Protein AF-W4Q7X4-F1 (afdb_monomer_lite)

Secondary structure (DSSP, 8-state):
-EEEE-GGGEEEESS---B-S-HHHHHHHHHHHSS-SS-EEEEE-GGG-EEE-S-HHHHHHHHHH-TT--EEEEE---SSHHHHHHHHHHHHHHSSS-B-HHHHHHHHHHHHTTS-HHHHHHHH---HHHHHTT--TT-TTHHHHHHHHHTT-HHHHHHHHHHHHH-S---HHHHHHHHHHHHHS-TT----HHHHHHHHHHHHTT------

Sequence (212 aa):
MDIRIIASQIQEVFMPTELVEGKDRLDSFFLSYGYLEGKSVIEPLKNGKYRLISYCENYQYYKRNHPLTPFTCTVMYFNSDNERYMELLKQLYLGKARSNFYEKYIIVNKLLQTFKLDELSGKTRIPKKAIKNLIFSDDKYKPLLEFPIKINRRSVTESIIKLLNSSIEVKQKTEVFLLNQALSLEPYIKLTTNNVKNLEKEHRDGSFASFG

Structure (mmCIF, N/CA/C/O backbone):
data_AF-W4Q7X4-F1
#
_entry.id   AF-W4Q7X4-F1
#
loop_
_atom_site.group_PDB
_atom_site.id
_atom_site.type_symbol
_atom_site.label_atom_id
_atom_site.label_alt_id
_atom_site.label_comp_id
_atom_site.label_asym_id
_atom_site.label_entity_id
_atom_site.label_seq_id
_atom_site.pdbx_PDB_ins_code
_atom_site.Cartn_x
_atom_site.Cartn_y
_atom_site.Cartn_z
_atom_site.occupancy
_atom_site.B_iso_or_equiv
_atom_site.auth_seq_id
_atom_site.auth_comp_id
_atom_site.auth_asym_id
_atom_site.auth_atom_id
_atom_site.pdbx_PDB_model_num
ATOM 1 N N . MET A 1 1 ? 1.487 -1.864 -19.881 1.00 92.19 1 MET A N 1
ATOM 2 C CA . MET A 1 1 ? 2.643 -2.370 -20.658 1.00 92.19 1 MET A CA 1
ATOM 3 C C . MET A 1 1 ? 3.706 -2.783 -19.664 1.00 92.19 1 MET A C 1
ATOM 5 O O . MET A 1 1 ? 3.900 -2.038 -18.713 1.00 92.19 1 MET A O 1
ATOM 9 N N . ASP A 1 2 ? 4.366 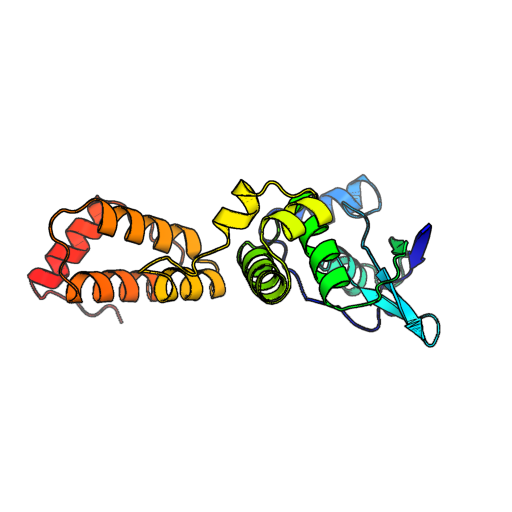-3.921 -19.857 1.00 95.75 2 ASP A N 1
ATOM 10 C CA . ASP A 1 2 ? 5.438 -4.355 -18.957 1.00 95.75 2 ASP A CA 1
ATOM 11 C C . ASP A 1 2 ? 6.807 -3.980 -19.539 1.00 95.75 2 ASP A C 1
ATOM 13 O O . ASP A 1 2 ? 7.037 -4.149 -20.736 1.00 95.75 2 ASP A O 1
ATOM 17 N N . ILE A 1 3 ? 7.710 -3.474 -18.697 1.00 96.38 3 ILE A N 1
ATOM 18 C CA . ILE A 1 3 ? 9.100 -3.152 -19.054 1.00 96.38 3 ILE A CA 1
ATOM 19 C C . ILE A 1 3 ? 10.063 -3.713 -18.009 1.00 96.38 3 ILE A C 1
ATOM 21 O O . ILE A 1 3 ? 9.644 -4.099 -16.919 1.00 96.38 3 ILE A O 1
ATOM 25 N N . ARG A 1 4 ? 11.363 -3.720 -18.315 1.00 95.50 4 ARG A N 1
ATOM 26 C CA . ARG A 1 4 ? 12.418 -4.023 -17.340 1.00 95.50 4 ARG A CA 1
ATOM 27 C C . ARG A 1 4 ? 13.237 -2.772 -17.061 1.00 95.50 4 ARG A C 1
ATOM 29 O O . ARG A 1 4 ? 13.672 -2.114 -18.002 1.00 95.50 4 ARG A O 1
ATOM 36 N N . ILE A 1 5 ? 13.451 -2.465 -15.786 1.00 95.88 5 ILE A N 1
ATOM 37 C CA . ILE A 1 5 ? 14.262 -1.323 -15.345 1.00 95.88 5 ILE A CA 1
ATOM 38 C C . ILE A 1 5 ? 15.224 -1.743 -14.239 1.00 95.88 5 ILE A C 1
ATOM 40 O O . ILE A 1 5 ? 14.978 -2.725 -13.542 1.00 95.88 5 ILE A O 1
ATOM 44 N N . ILE A 1 6 ? 16.303 -0.989 -14.059 1.00 96.50 6 ILE A N 1
ATOM 45 C CA . ILE A 1 6 ? 17.176 -1.101 -12.883 1.00 96.50 6 ILE A CA 1
ATOM 46 C C . ILE A 1 6 ? 16.750 -0.107 -11.799 1.00 96.50 6 ILE A C 1
ATOM 48 O O . ILE A 1 6 ? 16.096 0.901 -12.077 1.00 96.50 6 ILE A O 1
ATOM 52 N N . ALA A 1 7 ? 17.159 -0.354 -10.552 1.00 95.75 7 ALA A N 1
ATOM 53 C CA . ALA A 1 7 ? 16.716 0.439 -9.404 1.00 95.75 7 ALA A CA 1
ATOM 54 C C . ALA A 1 7 ? 17.052 1.938 -9.531 1.00 95.75 7 ALA A C 1
ATOM 56 O O . ALA A 1 7 ? 16.256 2.781 -9.125 1.00 95.75 7 ALA A O 1
ATOM 57 N N . SER A 1 8 ? 18.180 2.293 -10.158 1.00 96.19 8 SER A N 1
ATOM 58 C CA . SER A 1 8 ? 18.602 3.690 -10.367 1.00 96.19 8 SER A CA 1
ATOM 59 C C . SER A 1 8 ? 17.745 4.474 -11.377 1.00 96.19 8 SER A C 1
ATOM 61 O O . SER A 1 8 ? 17.920 5.688 -11.543 1.00 96.19 8 SER A O 1
ATOM 63 N N . GLN A 1 9 ? 16.817 3.814 -12.079 1.00 97.38 9 GLN A N 1
ATOM 64 C CA . GLN A 1 9 ? 15.837 4.476 -12.946 1.00 97.38 9 GLN A CA 1
ATOM 65 C C . GLN A 1 9 ? 14.600 4.964 -12.179 1.00 97.38 9 GLN A C 1
ATOM 67 O O . GLN A 1 9 ? 13.868 5.803 -12.706 1.00 97.38 9 GLN A O 1
ATOM 72 N N . ILE A 1 10 ? 14.389 4.504 -10.942 1.00 97.75 10 ILE A N 1
ATOM 73 C CA . ILE A 1 10 ? 13.404 5.093 -10.032 1.00 97.75 10 ILE A CA 1
ATOM 74 C C . ILE A 1 10 ? 13.981 6.400 -9.483 1.00 97.75 10 ILE A C 1
ATOM 76 O O . ILE A 1 10 ? 15.002 6.397 -8.798 1.00 97.75 10 ILE A O 1
ATOM 80 N N . GLN A 1 11 ? 13.333 7.518 -9.794 1.00 97.19 11 GLN A N 1
ATOM 81 C CA . GLN A 1 11 ? 13.716 8.839 -9.294 1.00 97.19 11 GLN A CA 1
ATOM 82 C C . GLN A 1 11 ? 13.041 9.151 -7.958 1.00 97.19 11 GLN A C 1
ATOM 84 O O . GLN A 1 11 ? 13.659 9.749 -7.084 1.00 97.19 11 GLN A O 1
ATOM 89 N N . GLU A 1 12 ? 11.790 8.732 -7.786 1.00 96.06 12 GLU A N 1
ATOM 90 C CA . GLU A 1 12 ? 11.031 8.981 -6.563 1.00 96.06 12 GLU A CA 1
ATOM 91 C C . GLU A 1 12 ? 10.046 7.848 -6.269 1.00 96.06 12 GLU A C 1
ATOM 93 O O . GLU A 1 12 ? 9.649 7.089 -7.155 1.00 96.06 12 GLU A O 1
ATOM 98 N N . VAL A 1 13 ? 9.655 7.737 -5.003 1.00 96.31 13 VAL A N 1
ATOM 99 C CA . VAL A 1 13 ? 8.654 6.780 -4.528 1.00 96.31 13 VAL A CA 1
ATOM 100 C C . VAL A 1 13 ? 7.422 7.573 -4.121 1.00 96.31 13 VAL A C 1
ATOM 102 O O . VAL A 1 13 ? 7.531 8.485 -3.308 1.00 96.31 13 VAL A O 1
ATOM 105 N N . PHE A 1 14 ? 6.262 7.232 -4.683 1.00 95.94 14 PHE A N 1
ATOM 106 C CA . PHE A 1 14 ? 5.014 7.950 -4.425 1.00 95.94 14 PHE A CA 1
ATOM 107 C C . PHE A 1 14 ? 4.613 7.908 -2.946 1.00 95.94 14 PHE A C 1
ATOM 109 O O . PHE A 1 14 ? 4.323 8.938 -2.343 1.00 95.94 14 PHE A O 1
ATOM 116 N N . MET A 1 15 ? 4.621 6.711 -2.358 1.00 92.19 15 MET A N 1
ATOM 117 C CA . MET A 1 15 ? 4.431 6.502 -0.928 1.00 92.19 15 MET A CA 1
ATOM 118 C C . MET A 1 15 ? 5.301 5.318 -0.491 1.00 92.19 15 MET A C 1
ATOM 120 O O . MET A 1 15 ? 5.152 4.227 -1.050 1.00 92.19 15 MET A O 1
ATOM 124 N N . PRO A 1 16 ? 6.223 5.505 0.469 1.00 88.62 16 PRO A N 1
ATOM 125 C CA . PRO A 1 16 ? 6.996 4.396 1.002 1.00 88.62 16 PRO A CA 1
ATOM 126 C C . PRO A 1 16 ? 6.044 3.457 1.743 1.00 88.62 16 PRO A C 1
ATOM 128 O O . PRO A 1 16 ? 5.289 3.895 2.609 1.00 88.62 16 PRO A O 1
ATOM 131 N N . THR A 1 17 ? 6.059 2.185 1.359 1.00 85.56 17 THR A N 1
ATOM 132 C CA . THR A 1 17 ? 5.286 1.128 2.015 1.00 85.56 17 THR A CA 1
ATOM 133 C C . THR A 1 17 ? 6.224 0.097 2.623 1.00 85.56 17 THR A C 1
ATOM 135 O O . THR A 1 17 ? 7.321 -0.148 2.110 1.00 85.56 17 THR A O 1
ATOM 138 N N . GLU A 1 18 ? 5.800 -0.474 3.740 1.00 77.81 18 GLU A N 1
ATOM 139 C CA . GLU A 1 18 ? 6.530 -1.429 4.548 1.00 77.81 18 GLU A CA 1
ATOM 140 C C . GLU A 1 18 ? 5.894 -2.813 4.455 1.00 77.81 18 GLU A C 1
ATOM 142 O O . GLU A 1 18 ? 4.687 -3.017 4.636 1.00 77.81 18 GLU A O 1
ATOM 147 N N . LEU A 1 19 ? 6.758 -3.803 4.247 1.00 74.44 19 LEU A N 1
ATOM 148 C CA . LEU A 1 19 ? 6.389 -5.197 4.386 1.00 74.44 19 LEU A CA 1
ATOM 149 C C . LEU A 1 19 ? 6.334 -5.556 5.879 1.00 74.44 19 LEU A C 1
ATOM 151 O O . LEU A 1 19 ? 7.358 -5.488 6.566 1.00 74.44 19 LEU A O 1
ATOM 155 N N . VAL A 1 20 ? 5.162 -5.955 6.380 1.00 70.06 20 VAL A N 1
ATOM 156 C CA . VAL A 1 20 ? 5.002 -6.355 7.790 1.00 70.06 20 VAL A CA 1
ATOM 157 C C . VAL A 1 20 ? 5.377 -7.823 7.993 1.00 70.06 20 VAL A C 1
ATOM 159 O O . VAL A 1 20 ? 6.124 -8.145 8.911 1.00 70.06 20 VAL A O 1
ATOM 162 N N . GLU A 1 21 ? 4.913 -8.712 7.115 1.00 64.50 21 GLU A N 1
ATOM 163 C CA . GLU A 1 21 ? 5.169 -10.156 7.191 1.00 64.50 21 GLU A CA 1
ATOM 164 C C . GLU A 1 21 ? 5.870 -10.661 5.927 1.00 64.50 21 GLU A C 1
ATOM 166 O O . GLU A 1 21 ? 5.575 -10.209 4.821 1.00 64.50 21 GLU A O 1
ATOM 171 N N . GLY A 1 22 ? 6.763 -11.645 6.083 1.00 63.53 22 GLY A N 1
ATOM 172 C CA . GLY A 1 22 ? 7.432 -12.300 4.957 1.00 63.53 22 GLY A CA 1
ATOM 173 C C . GLY A 1 22 ? 8.683 -11.584 4.443 1.00 63.53 22 GLY A C 1
ATOM 174 O O . GLY A 1 22 ? 9.018 -11.754 3.275 1.00 63.53 22 GLY A O 1
ATOM 175 N N . LYS A 1 23 ? 9.385 -10.806 5.281 1.00 67.50 23 LYS A N 1
ATOM 176 C CA . LYS A 1 23 ? 10.633 -10.118 4.883 1.00 67.50 23 LYS A CA 1
ATOM 177 C C . LYS A 1 23 ? 11.674 -11.107 4.347 1.00 67.50 23 LYS A C 1
ATOM 179 O O . LYS A 1 23 ? 12.172 -10.921 3.242 1.00 67.50 23 LYS A O 1
ATOM 184 N N . ASP A 1 24 ? 11.866 -12.219 5.051 1.00 73.94 24 ASP A N 1
ATOM 185 C CA . ASP A 1 24 ? 12.810 -13.287 4.676 1.00 73.94 24 ASP A CA 1
ATOM 186 C C . ASP A 1 24 ? 12.373 -14.073 3.423 1.00 73.94 24 ASP A C 1
ATOM 188 O O . ASP A 1 24 ? 13.147 -14.813 2.806 1.00 73.94 24 ASP A O 1
ATOM 192 N N . ARG A 1 25 ? 11.107 -13.916 3.014 1.00 76.25 25 ARG A N 1
ATOM 193 C CA . ARG A 1 25 ? 10.564 -14.585 1.832 1.00 76.25 25 ARG A CA 1
ATOM 194 C C . ARG A 1 25 ? 11.101 -13.970 0.547 1.00 76.25 25 ARG A C 1
ATOM 196 O O . ARG A 1 25 ? 11.201 -14.694 -0.435 1.00 76.25 25 ARG A O 1
ATOM 203 N N . LEU A 1 26 ? 11.447 -12.680 0.538 1.00 82.31 26 LEU A N 1
ATOM 204 C CA . LEU A 1 26 ? 11.970 -12.016 -0.658 1.00 82.31 26 LEU A CA 1
ATOM 205 C C . LEU A 1 26 ? 13.305 -12.628 -1.093 1.00 82.31 26 LEU A C 1
ATOM 207 O O . LEU A 1 26 ? 13.428 -13.012 -2.253 1.00 82.31 26 LEU A O 1
ATOM 211 N N . ASP A 1 27 ? 14.238 -12.819 -0.156 1.00 84.50 27 ASP A N 1
ATOM 212 C CA . ASP A 1 27 ? 15.511 -13.505 -0.410 1.00 84.50 27 ASP A CA 1
ATOM 213 C C . ASP A 1 27 ? 15.290 -14.938 -0.892 1.00 84.50 27 ASP A C 1
ATOM 215 O O . ASP A 1 27 ? 15.774 -15.331 -1.951 1.00 84.50 27 ASP A O 1
ATOM 219 N N . SER A 1 28 ? 14.498 -15.714 -0.148 1.00 84.12 28 SER A N 1
ATOM 220 C CA . SER A 1 28 ? 14.235 -17.120 -0.479 1.00 84.12 28 SER A CA 1
ATOM 221 C C . SER A 1 28 ? 13.591 -17.277 -1.862 1.00 84.12 28 SER A C 1
ATOM 223 O O . SER A 1 28 ? 13.945 -18.172 -2.632 1.00 84.12 28 SER A O 1
ATOM 225 N N . PHE A 1 29 ? 12.647 -16.394 -2.196 1.00 85.56 29 PHE A N 1
ATOM 226 C CA . PHE A 1 29 ? 11.961 -16.395 -3.482 1.00 85.56 29 PHE A CA 1
ATOM 227 C C . PHE A 1 29 ? 12.909 -15.960 -4.608 1.00 85.56 29 PHE A C 1
ATOM 229 O O . PHE A 1 29 ? 12.956 -16.622 -5.642 1.00 85.56 29 PHE A O 1
ATOM 236 N N . PHE A 1 30 ? 13.730 -14.928 -4.392 1.00 89.19 30 PHE A N 1
ATOM 237 C CA . PHE A 1 30 ? 14.733 -14.502 -5.368 1.00 89.19 30 PHE A CA 1
ATOM 238 C C . PHE A 1 30 ? 15.767 -15.596 -5.649 1.00 89.19 30 PHE A C 1
ATOM 240 O O . PHE A 1 30 ? 16.029 -15.895 -6.809 1.00 89.19 30 PHE A O 1
ATOM 247 N N . LEU A 1 31 ? 16.299 -16.247 -4.612 1.00 87.56 31 LEU A N 1
ATOM 248 C CA . LEU A 1 31 ? 17.253 -17.351 -4.757 1.00 87.56 31 LEU A CA 1
ATOM 249 C C . LEU A 1 31 ? 16.657 -18.539 -5.522 1.00 87.56 31 LEU A C 1
ATOM 251 O O . LEU A 1 31 ? 17.358 -19.188 -6.293 1.00 87.56 31 LEU A O 1
ATOM 255 N N . SER A 1 32 ? 15.365 -18.811 -5.327 1.00 89.94 32 SER A N 1
ATOM 256 C CA . SER A 1 32 ? 14.688 -19.950 -5.958 1.00 89.94 32 SER A CA 1
ATOM 257 C C . SER A 1 32 ? 14.242 -19.673 -7.397 1.00 89.94 32 SER A C 1
ATOM 259 O O . SE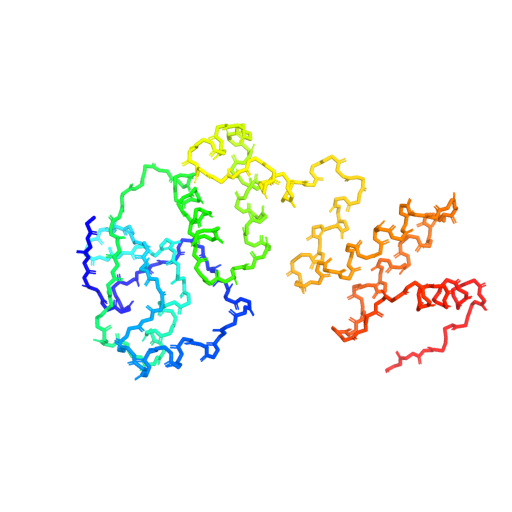R A 1 32 ? 14.260 -20.577 -8.227 1.00 89.94 32 SER A O 1
ATOM 261 N N . TYR A 1 33 ? 13.807 -18.444 -7.698 1.00 87.31 33 TYR A N 1
ATOM 262 C CA . TYR A 1 33 ? 13.125 -18.116 -8.958 1.00 87.31 33 TYR A CA 1
ATOM 263 C C . TYR A 1 33 ? 13.833 -17.048 -9.805 1.00 87.31 33 TYR A C 1
ATOM 265 O O . TYR A 1 33 ? 13.480 -16.867 -10.969 1.00 87.31 33 TYR A O 1
ATOM 273 N N . GLY A 1 34 ? 14.812 -16.327 -9.255 1.00 83.94 34 GLY A N 1
ATOM 274 C CA . GLY A 1 34 ? 15.551 -15.256 -9.936 1.00 83.94 34 GLY A CA 1
ATOM 275 C C . GLY A 1 34 ? 14.798 -13.925 -10.068 1.00 83.94 34 GLY A C 1
ATOM 276 O O . GLY A 1 34 ? 15.241 -13.037 -10.795 1.00 83.94 34 GLY A O 1
ATOM 277 N N . TYR A 1 35 ? 13.649 -13.771 -9.405 1.00 84.00 35 TYR A N 1
ATOM 278 C CA . TYR A 1 35 ? 12.870 -12.528 -9.346 1.00 84.00 35 TYR A CA 1
ATOM 279 C C . TYR A 1 35 ? 12.124 -12.429 -8.009 1.00 84.00 35 TYR A C 1
ATOM 281 O O . TYR A 1 35 ? 12.040 -13.415 -7.289 1.00 84.00 35 TYR A O 1
ATOM 289 N N . LEU A 1 36 ? 11.606 -11.246 -7.661 1.00 84.69 36 LEU A N 1
ATOM 290 C CA . LEU A 1 36 ? 10.817 -11.015 -6.441 1.00 84.69 36 LEU A CA 1
ATOM 291 C C . LEU A 1 36 ? 9.324 -11.227 -6.688 1.00 84.69 36 LEU A C 1
ATOM 293 O O . LEU A 1 36 ? 8.856 -11.162 -7.821 1.00 84.69 36 LEU A O 1
ATOM 297 N N . GLU A 1 37 ? 8.554 -11.459 -5.629 1.00 72.19 37 GLU A N 1
ATOM 298 C CA . GLU A 1 37 ? 7.112 -11.648 -5.765 1.00 72.19 37 GLU A CA 1
ATOM 299 C C . GLU A 1 37 ? 6.401 -10.352 -6.208 1.00 72.19 37 GLU A C 1
ATOM 301 O O . GLU A 1 37 ? 6.658 -9.265 -5.692 1.00 72.19 37 GLU A O 1
ATOM 306 N N . GLY A 1 38 ? 5.473 -10.478 -7.163 1.00 81.25 38 GLY A N 1
ATOM 307 C CA . GLY A 1 38 ? 4.702 -9.350 -7.697 1.00 81.25 38 GLY A CA 1
ATOM 308 C C . GLY A 1 38 ? 5.447 -8.519 -8.750 1.00 81.25 38 GLY A C 1
ATOM 309 O O . GLY A 1 38 ? 6.638 -8.690 -8.994 1.00 81.25 38 GLY A O 1
ATOM 310 N N . LYS A 1 39 ? 4.717 -7.619 -9.418 1.00 88.50 39 LYS A N 1
ATOM 311 C CA . LYS A 1 39 ? 5.271 -6.668 -10.396 1.00 88.50 39 LYS A CA 1
ATOM 312 C C . LYS A 1 39 ? 5.026 -5.253 -9.894 1.00 88.50 39 LYS A C 1
ATOM 314 O O . LYS A 1 39 ? 3.874 -4.869 -9.693 1.00 88.50 39 LYS A O 1
ATOM 319 N N . SER A 1 40 ? 6.096 -4.481 -9.714 1.00 92.25 40 SER A N 1
ATOM 320 C CA . SER A 1 40 ? 5.991 -3.077 -9.314 1.00 92.25 40 SER A CA 1
ATOM 321 C C . SER A 1 40 ? 5.246 -2.278 -10.378 1.00 92.25 40 SER A C 1
ATOM 323 O O . SER A 1 40 ? 5.551 -2.385 -11.567 1.00 92.25 40 SER A O 1
ATOM 325 N N . VAL A 1 41 ? 4.291 -1.453 -9.956 1.00 95.56 41 VAL A N 1
ATOM 326 C CA . VAL A 1 41 ? 3.674 -0.460 -10.837 1.00 95.56 41 VAL A CA 1
ATOM 327 C C . VAL A 1 41 ? 4.528 0.800 -10.809 1.00 95.56 41 VAL A C 1
ATOM 329 O O . VAL A 1 41 ? 4.902 1.286 -9.738 1.00 95.56 41 VAL A O 1
ATOM 332 N N . ILE A 1 42 ? 4.837 1.326 -11.989 1.00 97.81 42 ILE A N 1
ATOM 333 C CA . ILE A 1 42 ? 5.635 2.536 -12.168 1.00 97.81 42 ILE A CA 1
ATOM 334 C C . ILE A 1 42 ? 4.923 3.521 -13.088 1.00 97.81 42 ILE A C 1
ATOM 336 O O . ILE A 1 42 ? 4.208 3.137 -14.014 1.00 97.81 42 ILE A O 1
ATOM 340 N N . GLU A 1 43 ? 5.172 4.798 -12.844 1.00 98.06 43 GLU A N 1
ATOM 341 C CA . GLU A 1 43 ? 4.710 5.903 -13.671 1.00 98.06 43 GLU A CA 1
ATOM 342 C C . GLU A 1 43 ? 5.907 6.572 -14.359 1.00 98.06 43 GLU A C 1
ATOM 344 O O . GLU A 1 43 ? 6.876 6.919 -13.676 1.00 98.06 43 GLU A O 1
ATOM 349 N N . PRO A 1 44 ? 5.883 6.772 -15.689 1.00 97.56 44 PRO A N 1
ATOM 350 C CA . PRO A 1 44 ? 6.937 7.500 -16.382 1.00 97.56 44 PRO A CA 1
ATOM 351 C C . PRO A 1 44 ? 7.002 8.962 -15.945 1.00 97.56 44 PRO A C 1
ATOM 353 O O . PRO A 1 44 ? 5.994 9.665 -15.900 1.00 97.56 44 PRO A O 1
ATOM 356 N N . LEU A 1 45 ? 8.216 9.431 -15.685 1.00 95.62 45 LEU A N 1
ATOM 357 C CA . LEU A 1 45 ? 8.544 10.841 -15.517 1.00 95.62 45 LEU A CA 1
ATOM 358 C C . LEU A 1 45 ? 9.261 11.350 -16.775 1.00 95.62 45 LEU A C 1
ATOM 360 O O . LEU A 1 45 ? 9.508 10.616 -17.736 1.00 95.62 45 LEU A O 1
ATOM 364 N N . LYS A 1 46 ? 9.634 12.632 -16.771 1.00 89.25 46 LYS A N 1
ATOM 365 C CA . LYS A 1 46 ? 10.521 13.180 -17.803 1.00 89.25 46 LYS A CA 1
ATOM 366 C C . LYS A 1 46 ? 11.895 12.486 -17.739 1.00 89.25 46 LYS A C 1
ATOM 368 O O . LYS A 1 46 ? 12.301 11.981 -16.695 1.00 89.25 46 LYS A O 1
ATOM 373 N N . ASN A 1 47 ? 12.623 12.486 -18.856 1.00 89.69 47 ASN A N 1
ATOM 374 C CA . ASN A 1 47 ? 14.017 12.016 -18.956 1.00 89.69 47 ASN A CA 1
ATOM 375 C C . ASN A 1 47 ? 14.233 10.504 -18.739 1.00 89.69 47 ASN A C 1
ATOM 377 O O . ASN A 1 47 ? 15.293 10.089 -18.274 1.00 89.69 47 ASN A O 1
ATOM 381 N N . GLY A 1 48 ? 13.241 9.667 -19.057 1.00 90.56 48 GLY A N 1
ATOM 382 C CA . GLY A 1 48 ? 13.385 8.205 -18.968 1.00 90.56 48 GLY A CA 1
ATOM 383 C C . GLY A 1 48 ? 13.529 7.673 -17.535 1.00 90.56 48 GLY A C 1
ATOM 384 O O . GLY A 1 48 ? 14.015 6.558 -17.330 1.00 90.56 48 GLY A O 1
ATOM 385 N N . LYS A 1 49 ? 13.133 8.481 -16.546 1.00 97.56 49 LYS A N 1
ATOM 386 C CA . LYS A 1 49 ? 13.027 8.106 -15.136 1.00 97.56 49 LYS A CA 1
ATOM 387 C C . LYS A 1 49 ? 11.587 7.757 -14.782 1.00 97.56 49 LYS A C 1
ATOM 389 O O . LYS A 1 49 ? 10.664 8.055 -15.536 1.00 97.56 49 LYS A O 1
ATOM 394 N N . TYR A 1 50 ? 11.405 7.136 -13.622 1.00 98.25 50 TYR A N 1
ATOM 395 C CA . TYR A 1 50 ? 10.101 6.662 -13.175 1.00 98.25 50 TYR A CA 1
ATOM 396 C C . TYR A 1 50 ? 9.825 7.028 -11.719 1.00 98.25 50 TYR A C 1
ATOM 398 O O . TYR A 1 50 ? 10.737 7.082 -10.889 1.00 98.25 50 TYR A O 1
ATOM 406 N N . ARG A 1 51 ? 8.545 7.221 -11.410 1.00 98.06 51 ARG A N 1
ATOM 407 C CA . ARG A 1 51 ? 8.004 7.219 -10.054 1.00 98.06 51 ARG A CA 1
ATOM 408 C C . ARG A 1 51 ? 7.520 5.812 -9.727 1.00 98.06 51 ARG A C 1
ATOM 410 O O . ARG A 1 51 ? 6.768 5.218 -10.498 1.00 98.06 51 ARG A O 1
ATOM 417 N N . LEU A 1 52 ? 7.929 5.282 -8.582 1.00 97.19 52 LEU A N 1
ATOM 418 C CA . LEU A 1 52 ? 7.427 4.007 -8.080 1.00 97.19 52 LEU A CA 1
ATOM 419 C C . LEU A 1 52 ? 6.062 4.204 -7.416 1.00 97.19 52 LEU A C 1
ATOM 421 O O . LEU A 1 52 ? 5.936 5.040 -6.521 1.00 97.19 52 LEU A O 1
ATOM 425 N N . ILE A 1 53 ? 5.062 3.426 -7.834 1.00 96.12 53 ILE A N 1
ATOM 426 C CA . ILE A 1 53 ? 3.705 3.475 -7.277 1.00 96.12 53 ILE A CA 1
ATOM 427 C C . ILE A 1 53 ? 3.485 2.366 -6.250 1.00 96.12 53 ILE A C 1
ATOM 429 O O . ILE A 1 53 ? 2.930 2.651 -5.197 1.00 96.12 53 ILE A O 1
ATOM 433 N N . SER A 1 54 ? 3.919 1.128 -6.520 1.00 92.31 54 SER A N 1
ATOM 434 C CA . SER A 1 54 ? 3.666 -0.039 -5.656 1.00 92.31 54 SER A CA 1
ATOM 435 C C . SER A 1 54 ? 4.866 -0.987 -5.535 1.00 92.31 54 SER A C 1
ATOM 437 O O . SER A 1 54 ? 5.821 -0.893 -6.309 1.00 92.31 54 SER A O 1
ATOM 439 N N . TYR A 1 55 ? 4.794 -1.916 -4.571 1.00 89.19 55 TYR A N 1
ATOM 440 C CA . TYR A 1 55 ? 5.857 -2.871 -4.224 1.00 89.19 55 TYR A CA 1
ATOM 441 C C . TYR A 1 55 ? 7.187 -2.163 -3.910 1.00 89.19 55 TYR A C 1
ATOM 443 O O . TYR A 1 55 ? 8.209 -2.385 -4.568 1.00 89.19 55 TYR A O 1
ATOM 451 N N . CYS A 1 56 ? 7.159 -1.253 -2.929 1.00 90.19 56 CYS A N 1
ATOM 452 C CA . CYS A 1 56 ? 8.332 -0.493 -2.484 1.00 90.19 56 CYS A CA 1
ATOM 453 C C . CYS A 1 56 ? 9.459 -1.419 -2.009 1.00 90.19 56 CYS A C 1
ATOM 455 O O . CYS A 1 56 ? 10.631 -1.183 -2.297 1.00 90.19 56 CYS A O 1
ATOM 457 N N . GLU A 1 57 ? 9.095 -2.517 -1.357 1.00 87.44 57 GLU A N 1
ATOM 458 C CA . GLU A 1 57 ? 9.982 -3.581 -0.912 1.00 87.44 57 GLU A CA 1
ATOM 459 C C . GLU A 1 57 ? 10.826 -4.163 -2.050 1.00 87.44 57 GLU A C 1
ATOM 461 O O . GLU A 1 57 ? 12.025 -4.368 -1.862 1.00 87.44 57 GLU A O 1
ATOM 466 N N . ASN A 1 58 ? 10.254 -4.334 -3.249 1.00 88.88 58 ASN A N 1
ATOM 467 C CA . ASN A 1 58 ? 10.987 -4.871 -4.391 1.00 88.88 58 ASN A CA 1
ATOM 468 C C . ASN A 1 58 ? 12.087 -3.901 -4.817 1.00 88.88 58 ASN A C 1
ATOM 470 O O . ASN A 1 58 ? 13.245 -4.285 -4.971 1.00 88.88 58 ASN A O 1
ATOM 474 N N . TYR A 1 59 ? 11.741 -2.620 -4.942 1.00 92.00 59 TYR A N 1
ATOM 475 C CA . TYR A 1 59 ? 12.711 -1.575 -5.249 1.00 92.00 59 TYR A CA 1
ATOM 476 C C . TYR A 1 59 ? 13.820 -1.491 -4.194 1.00 92.00 59 TYR A C 1
ATOM 478 O O . TYR A 1 59 ? 14.992 -1.446 -4.564 1.00 92.00 59 TYR A O 1
ATOM 486 N N . GLN A 1 60 ? 13.479 -1.498 -2.902 1.00 91.25 60 GLN A N 1
ATOM 487 C CA . GLN A 1 60 ? 14.475 -1.428 -1.828 1.00 91.25 60 GLN A CA 1
ATOM 488 C C . GLN A 1 60 ? 15.408 -2.643 -1.842 1.00 91.25 60 GLN A C 1
ATOM 490 O O . GLN A 1 60 ? 16.619 -2.487 -1.684 1.00 91.25 60 GLN A O 1
ATOM 495 N N . TYR A 1 61 ? 14.862 -3.833 -2.100 1.00 91.06 61 TYR A N 1
ATOM 496 C CA . TYR A 1 61 ? 15.634 -5.061 -2.235 1.00 91.06 61 TYR A CA 1
ATOM 497 C C . TYR A 1 61 ? 16.625 -4.986 -3.400 1.00 91.06 61 TYR A C 1
ATOM 499 O O . TYR A 1 61 ? 17.829 -5.141 -3.196 1.00 91.06 61 TYR A O 1
ATOM 507 N N . TYR A 1 62 ? 16.147 -4.678 -4.614 1.00 92.94 62 TYR A N 1
ATOM 508 C CA . TYR A 1 62 ? 17.018 -4.542 -5.784 1.00 92.94 62 TYR A CA 1
ATOM 509 C C . TYR A 1 62 ? 18.054 -3.440 -5.577 1.00 92.94 62 TYR A C 1
ATOM 511 O O . TYR A 1 62 ? 19.231 -3.658 -5.832 1.00 92.94 62 TYR A O 1
ATOM 519 N N . LYS A 1 63 ? 17.659 -2.275 -5.055 1.00 94.44 63 LYS A N 1
ATOM 520 C CA . LYS A 1 63 ? 18.579 -1.161 -4.796 1.00 94.44 63 LYS A CA 1
ATOM 521 C C . LYS A 1 63 ? 19.719 -1.544 -3.852 1.00 94.44 63 LYS A C 1
ATOM 523 O O . LYS A 1 63 ? 20.841 -1.092 -4.065 1.00 94.44 63 LYS A O 1
ATOM 528 N N . ARG A 1 64 ? 19.435 -2.332 -2.812 1.00 93.56 64 ARG A N 1
ATOM 529 C CA . ARG A 1 64 ? 20.413 -2.709 -1.784 1.00 93.56 64 ARG A CA 1
ATOM 530 C C . ARG A 1 64 ? 21.290 -3.887 -2.203 1.00 93.56 64 ARG A C 1
ATOM 532 O O . ARG A 1 64 ? 22.497 -3.827 -2.007 1.00 93.56 64 ARG A O 1
ATOM 539 N N . ASN A 1 65 ? 20.686 -4.936 -2.755 1.00 92.12 65 ASN A N 1
ATOM 540 C CA . ASN A 1 65 ? 21.347 -6.230 -2.950 1.00 92.12 65 ASN A CA 1
ATOM 541 C C . ASN A 1 65 ? 21.778 -6.463 -4.407 1.00 92.12 65 ASN A C 1
ATOM 543 O O . ASN A 1 65 ? 22.780 -7.125 -4.660 1.00 92.12 65 ASN A O 1
ATOM 547 N N . HIS A 1 66 ? 21.046 -5.899 -5.374 1.00 92.69 66 HIS A N 1
ATOM 548 C CA . HIS A 1 66 ? 21.229 -6.167 -6.805 1.00 92.69 66 HIS A CA 1
ATOM 549 C C . HIS A 1 66 ? 21.013 -4.909 -7.679 1.00 92.69 66 HIS A C 1
ATOM 551 O O . HIS A 1 66 ? 20.176 -4.926 -8.588 1.00 92.69 66 HIS A O 1
ATOM 557 N N . PRO A 1 67 ? 21.746 -3.799 -7.450 1.00 93.88 67 PRO A N 1
ATOM 558 C CA . PRO A 1 67 ? 21.395 -2.470 -7.977 1.00 93.88 67 PRO A CA 1
ATOM 559 C C . PRO A 1 67 ? 21.394 -2.359 -9.507 1.00 93.88 67 PRO A C 1
ATOM 561 O O . PRO A 1 67 ? 20.703 -1.504 -10.065 1.00 93.88 67 PRO A O 1
ATOM 564 N N . LEU A 1 68 ? 22.156 -3.222 -10.185 1.00 95.56 68 LEU A N 1
ATOM 565 C CA . LEU A 1 68 ? 22.274 -3.267 -11.645 1.00 95.56 68 LEU A CA 1
ATOM 566 C C . LEU A 1 68 ? 21.383 -4.336 -12.294 1.00 95.56 68 LEU A C 1
ATOM 568 O O . LEU A 1 68 ? 21.377 -4.458 -13.515 1.00 95.56 68 LEU A O 1
ATOM 572 N N . THR A 1 69 ? 20.638 -5.116 -11.505 1.00 94.31 69 THR A N 1
ATOM 573 C CA . THR A 1 69 ? 19.788 -6.190 -12.035 1.00 94.31 69 THR A CA 1
ATOM 574 C C . THR A 1 69 ? 18.451 -5.623 -12.517 1.00 94.31 69 THR A C 1
ATOM 576 O O . THR A 1 69 ? 17.739 -5.007 -11.719 1.00 94.31 69 THR A O 1
ATOM 579 N N . PRO A 1 70 ? 18.070 -5.819 -13.797 1.00 94.12 70 PRO A N 1
ATOM 580 C CA . PRO A 1 70 ? 16.794 -5.328 -14.300 1.00 94.12 70 PRO A CA 1
ATOM 581 C C . PRO A 1 70 ? 15.618 -6.178 -13.812 1.00 94.12 70 PRO A C 1
ATOM 583 O O . PRO A 1 70 ? 15.595 -7.394 -14.041 1.00 94.12 70 PRO A O 1
ATOM 586 N N . PHE A 1 71 ? 14.595 -5.533 -13.258 1.00 93.62 71 PHE A N 1
ATOM 587 C CA . PHE A 1 71 ? 13.369 -6.168 -12.778 1.00 93.62 71 PHE A CA 1
ATOM 588 C C . PHE A 1 71 ? 12.132 -5.690 -13.542 1.00 93.62 71 PHE A C 1
ATOM 590 O O . PHE A 1 71 ? 12.096 -4.579 -14.074 1.00 93.62 71 PHE A O 1
ATOM 597 N N . THR A 1 72 ? 11.142 -6.579 -13.653 1.00 93.62 72 THR A N 1
ATOM 598 C CA . THR A 1 72 ? 9.923 -6.352 -14.439 1.00 93.62 72 THR A CA 1
ATOM 599 C C . THR A 1 72 ? 8.942 -5.458 -13.688 1.00 93.62 72 THR A C 1
ATOM 601 O O . THR A 1 72 ? 8.565 -5.754 -12.554 1.00 93.62 72 THR A O 1
ATOM 604 N N . CYS A 1 73 ? 8.465 -4.419 -14.366 1.00 95.31 73 CYS A N 1
ATOM 605 C CA . CYS A 1 73 ? 7.501 -3.453 -13.856 1.00 95.31 73 CYS A CA 1
ATOM 606 C C . CYS A 1 73 ? 6.347 -3.259 -14.840 1.00 95.31 73 CYS A C 1
ATOM 608 O O . CYS A 1 73 ? 6.550 -3.299 -16.054 1.00 95.31 73 CYS A O 1
ATOM 610 N N . THR A 1 74 ? 5.156 -2.968 -14.324 1.00 96.19 74 THR A N 1
ATOM 611 C CA . THR A 1 74 ? 4.010 -2.535 -15.130 1.00 96.19 74 THR A CA 1
ATOM 612 C C . THR A 1 74 ? 3.983 -1.012 -15.198 1.00 96.19 74 THR A C 1
ATOM 614 O O . THR A 1 74 ? 3.908 -0.330 -14.179 1.00 96.19 74 THR A O 1
ATOM 617 N N . VAL A 1 75 ? 4.024 -0.471 -16.411 1.00 97.50 75 VAL A N 1
ATOM 618 C CA . VAL A 1 75 ? 3.911 0.965 -16.675 1.00 97.50 75 VAL A CA 1
ATOM 619 C C . VAL A 1 75 ? 2.443 1.375 -16.712 1.00 97.50 75 VAL A C 1
ATOM 621 O O . VAL A 1 75 ? 1.656 0.791 -17.469 1.00 97.50 75 VAL A O 1
ATOM 624 N N . MET A 1 76 ? 2.102 2.404 -15.937 1.00 97.69 76 MET A N 1
ATOM 625 C CA . MET A 1 76 ? 0.793 3.059 -15.913 1.00 97.69 76 MET A CA 1
ATOM 626 C C . MET A 1 76 ? 0.945 4.583 -15.929 1.00 97.69 76 MET A C 1
ATOM 628 O O . MET A 1 76 ? 1.956 5.121 -15.486 1.00 97.69 76 MET A O 1
ATOM 632 N N . TYR A 1 77 ? -0.072 5.275 -16.436 1.00 96.69 77 TYR A N 1
ATOM 633 C CA . TYR A 1 77 ? -0.148 6.735 -16.449 1.00 96.69 77 TYR A CA 1
ATOM 634 C C . TYR A 1 77 ? -1.293 7.178 -15.546 1.00 96.69 77 TYR A C 1
ATOM 636 O O . TYR A 1 77 ? -2.367 6.577 -15.593 1.00 96.69 77 TYR A O 1
ATOM 644 N N . PHE A 1 78 ? -1.062 8.217 -14.744 1.00 96.50 78 PHE A N 1
ATOM 645 C CA . PHE A 1 78 ? -2.047 8.733 -13.799 1.00 96.50 78 PHE A CA 1
ATOM 646 C C . PHE A 1 78 ? -2.252 10.231 -14.011 1.00 96.50 78 PHE A C 1
ATOM 648 O O . PHE A 1 78 ? -1.301 11.010 -14.069 1.00 96.50 78 PHE A O 1
ATOM 655 N N . ASN A 1 79 ? -3.512 10.647 -14.065 1.00 94.81 79 ASN A N 1
ATOM 656 C CA . ASN A 1 79 ? -3.905 12.044 -14.218 1.00 94.81 79 ASN A CA 1
ATOM 657 C C . ASN A 1 79 ? -3.964 12.780 -12.873 1.00 94.81 79 ASN A C 1
ATOM 659 O O . ASN A 1 79 ? -4.005 14.007 -12.838 1.00 94.81 79 ASN A O 1
ATOM 663 N N . SER A 1 80 ? -3.982 12.051 -11.752 1.00 95.88 80 SER A N 1
ATOM 664 C CA . SER A 1 80 ? -4.061 12.642 -10.414 1.00 95.88 80 SER A CA 1
ATOM 665 C C . SER A 1 80 ? -3.428 11.765 -9.336 1.00 95.88 80 SER A C 1
ATOM 667 O O . SER A 1 80 ? -3.291 10.550 -9.490 1.00 95.88 80 SER A O 1
ATOM 669 N N . ASP A 1 81 ? -3.109 12.376 -8.194 1.00 95.81 81 ASP A N 1
ATOM 670 C CA . ASP A 1 81 ? -2.652 11.649 -7.002 1.00 95.81 81 ASP A CA 1
ATOM 671 C C . ASP A 1 81 ? -3.698 10.663 -6.496 1.00 95.81 81 ASP A C 1
ATOM 673 O O . ASP A 1 81 ? -3.360 9.581 -6.026 1.00 95.81 81 ASP A O 1
ATOM 677 N N . ASN A 1 82 ? -4.975 11.002 -6.639 1.00 96.44 82 ASN A N 1
ATOM 678 C CA . ASN A 1 82 ? -6.076 10.125 -6.278 1.00 96.44 82 ASN A CA 1
ATOM 679 C C . ASN A 1 82 ? -6.053 8.817 -7.082 1.00 96.44 82 ASN A C 1
ATOM 681 O O . ASN A 1 82 ? -6.274 7.749 -6.516 1.00 96.44 82 ASN A O 1
ATOM 685 N N . GLU A 1 83 ? -5.729 8.865 -8.377 1.00 96.06 83 GLU A N 1
ATOM 686 C CA . GLU A 1 83 ? -5.566 7.650 -9.184 1.00 96.06 83 GLU A CA 1
ATOM 687 C C . GLU A 1 83 ? -4.353 6.820 -8.744 1.00 96.06 83 GLU A C 1
ATOM 689 O O . GLU A 1 83 ? -4.462 5.596 -8.647 1.00 96.06 83 GLU A O 1
ATOM 694 N N . ARG A 1 84 ? -3.239 7.473 -8.385 1.00 96.75 84 ARG A N 1
ATOM 695 C CA . ARG A 1 84 ? -2.047 6.800 -7.835 1.00 96.75 84 ARG A CA 1
ATOM 696 C C . ARG A 1 84 ? -2.354 6.105 -6.512 1.00 96.75 84 ARG A C 1
ATOM 698 O O . ARG A 1 84 ? -2.004 4.943 -6.331 1.00 96.75 84 ARG A O 1
ATOM 705 N N . TYR A 1 85 ? -3.057 6.784 -5.606 1.00 96.25 85 TYR A N 1
ATOM 706 C CA . TYR A 1 85 ? -3.502 6.214 -4.334 1.00 96.25 85 TYR A CA 1
ATOM 707 C C . TYR A 1 85 ? -4.481 5.058 -4.522 1.00 96.25 85 TYR A C 1
ATOM 709 O O . TYR A 1 85 ? -4.372 4.062 -3.814 1.00 96.25 85 TYR A O 1
ATOM 717 N N . MET A 1 86 ? -5.417 5.155 -5.471 1.00 95.44 86 MET A N 1
ATOM 718 C CA . MET A 1 86 ? -6.322 4.047 -5.783 1.00 95.44 86 MET A CA 1
ATOM 719 C C . MET A 1 86 ? -5.562 2.828 -6.299 1.00 95.44 86 MET A C 1
ATOM 721 O O . MET A 1 86 ? -5.871 1.710 -5.889 1.00 95.44 86 MET A O 1
ATOM 725 N N . GLU A 1 87 ? -4.574 3.022 -7.174 1.00 94.75 87 GLU A N 1
ATOM 726 C CA . GLU A 1 87 ? -3.754 1.919 -7.673 1.00 94.75 87 GLU A CA 1
ATOM 727 C C . GLU A 1 87 ? -2.893 1.310 -6.570 1.00 94.75 87 GLU A C 1
ATOM 729 O O . GLU A 1 87 ? -2.907 0.095 -6.385 1.00 94.75 87 GLU A O 1
ATOM 734 N N . LEU A 1 88 ? -2.227 2.136 -5.762 1.00 93.50 88 LEU A N 1
ATOM 735 C CA . LEU A 1 88 ? -1.495 1.650 -4.599 1.00 93.50 88 LEU A CA 1
ATOM 736 C C . LEU A 1 88 ? -2.420 0.853 -3.667 1.00 93.50 88 LEU A C 1
ATOM 738 O O . LEU A 1 88 ? -2.108 -0.285 -3.329 1.00 93.50 88 LEU A O 1
ATOM 742 N N . LEU A 1 89 ? -3.600 1.379 -3.325 1.00 92.56 89 LEU A N 1
ATOM 743 C CA . LEU A 1 89 ? -4.559 0.689 -2.463 1.00 92.56 89 LEU A CA 1
ATOM 744 C C . LEU A 1 89 ? -4.985 -0.671 -3.034 1.00 92.56 89 LEU A C 1
ATOM 746 O O . LEU A 1 89 ? -5.045 -1.646 -2.285 1.00 92.56 89 LEU A O 1
ATOM 750 N N . LYS A 1 90 ? -5.234 -0.767 -4.349 1.00 91.06 90 LYS A N 1
ATOM 751 C CA . LYS A 1 90 ? -5.510 -2.051 -5.018 1.00 91.06 90 LYS A CA 1
ATOM 752 C C . LYS A 1 90 ? -4.376 -3.039 -4.795 1.00 91.06 90 LYS A C 1
ATOM 754 O O . LYS A 1 90 ? -4.633 -4.165 -4.376 1.00 91.06 90 LYS A O 1
ATOM 759 N N . GLN A 1 91 ? -3.135 -2.621 -5.029 1.00 88.44 91 GLN A N 1
ATOM 760 C CA . GLN A 1 91 ? -1.968 -3.489 -4.866 1.00 88.44 91 GLN A CA 1
ATOM 761 C C . GLN A 1 91 ? -1.786 -3.929 -3.409 1.00 88.44 91 GLN A C 1
ATOM 763 O O . GLN A 1 91 ? -1.488 -5.092 -3.160 1.00 88.44 91 GLN A O 1
ATOM 768 N N . LEU A 1 92 ? -2.077 -3.064 -2.434 1.00 87.44 92 LEU A N 1
ATOM 769 C CA . LEU A 1 92 ? -2.017 -3.418 -1.011 1.00 87.44 92 LEU A CA 1
ATOM 770 C C . LEU A 1 92 ? -3.087 -4.449 -0.587 1.00 87.44 92 LEU A C 1
ATOM 772 O O . LEU A 1 92 ? -2.927 -5.104 0.448 1.00 87.44 92 LEU A O 1
ATOM 776 N N . TYR A 1 93 ? -4.180 -4.594 -1.343 1.00 85.06 93 TYR A N 1
ATOM 777 C CA . TYR A 1 93 ? -5.241 -5.581 -1.093 1.00 85.06 93 TYR A CA 1
ATOM 778 C C . TYR A 1 93 ? -5.127 -6.853 -1.940 1.00 85.06 93 TYR A C 1
ATOM 780 O O . TYR A 1 93 ? -5.509 -7.921 -1.467 1.00 85.06 93 TYR A O 1
ATOM 788 N N . LEU A 1 94 ? -4.650 -6.739 -3.181 1.00 78.94 94 LEU A N 1
ATOM 789 C CA . LEU A 1 94 ? -4.524 -7.849 -4.132 1.00 78.94 94 LEU A CA 1
ATOM 790 C C . LEU A 1 94 ? -3.147 -8.520 -4.080 1.00 78.94 94 LEU A C 1
ATOM 792 O O . LEU A 1 94 ? -3.005 -9.668 -4.501 1.00 78.94 94 LEU A O 1
ATOM 796 N N . GLY A 1 95 ? -2.135 -7.807 -3.588 1.00 71.50 95 GLY A N 1
ATOM 797 C CA . GLY A 1 95 ? -0.783 -8.316 -3.435 1.00 71.50 95 GLY A CA 1
ATOM 798 C C . GLY A 1 95 ? -0.715 -9.458 -2.424 1.00 71.50 95 GLY A C 1
ATOM 799 O O . GLY A 1 95 ? -1.416 -9.475 -1.412 1.00 71.50 95 GLY A O 1
ATOM 800 N N . LYS A 1 96 ? 0.165 -10.425 -2.697 1.00 61.97 96 LYS A N 1
ATOM 801 C CA . LYS A 1 96 ? 0.462 -11.538 -1.778 1.00 61.97 96 LYS A CA 1
ATOM 802 C 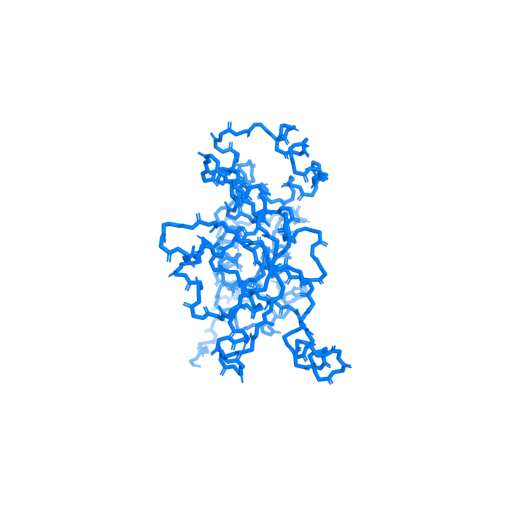C . LYS A 1 96 ? 1.290 -11.089 -0.565 1.00 61.97 96 LYS A C 1
ATOM 804 O O . LYS A 1 96 ? 1.267 -11.744 0.474 1.00 61.97 96 LYS A O 1
ATOM 809 N N . ALA A 1 97 ? 1.977 -9.955 -0.691 1.00 56.47 97 ALA A N 1
ATOM 810 C CA . ALA A 1 97 ? 2.658 -9.255 0.385 1.00 56.47 97 ALA A CA 1
ATOM 811 C C . ALA A 1 97 ? 1.642 -8.572 1.321 1.00 56.47 97 ALA A C 1
ATOM 813 O O . ALA A 1 97 ? 0.847 -7.730 0.896 1.00 56.47 97 ALA A O 1
ATOM 814 N N . ARG A 1 98 ? 1.659 -8.926 2.614 1.00 64.44 98 ARG A N 1
ATOM 815 C CA . ARG A 1 98 ? 0.815 -8.270 3.622 1.00 64.44 98 ARG A CA 1
ATOM 816 C C . ARG A 1 98 ? 1.423 -6.917 3.983 1.00 64.44 98 ARG A C 1
ATOM 818 O O . ARG A 1 98 ? 2.387 -6.826 4.741 1.00 64.44 98 ARG A O 1
ATOM 825 N N . SER A 1 99 ? 0.834 -5.878 3.411 1.00 70.25 99 SER A N 1
ATOM 826 C CA . SER A 1 99 ? 1.156 -4.480 3.689 1.00 70.25 99 SER A CA 1
ATOM 827 C C . SER A 1 99 ? 0.586 -3.995 5.015 1.00 70.25 99 SER A C 1
ATOM 829 O O . SER A 1 99 ? -0.414 -4.526 5.522 1.00 70.25 99 SER A O 1
ATOM 831 N N . ASN A 1 100 ? 1.219 -2.954 5.553 1.00 77.12 100 ASN A N 1
ATOM 832 C CA . ASN A 1 100 ? 0.856 -2.369 6.829 1.00 77.12 100 ASN A CA 1
ATOM 833 C C . ASN A 1 100 ? -0.583 -1.828 6.801 1.00 77.12 100 ASN A C 1
ATOM 835 O O . ASN A 1 100 ? -1.004 -1.114 5.887 1.00 77.12 100 ASN A O 1
ATOM 839 N N . PHE A 1 101 ? -1.362 -2.163 7.832 1.00 79.75 101 PHE A N 1
ATOM 840 C CA . PHE A 1 101 ? -2.710 -1.628 8.003 1.00 79.75 101 PHE A CA 1
ATOM 841 C C . PHE A 1 101 ? -2.722 -0.097 8.041 1.00 79.75 101 PHE A C 1
ATOM 843 O O . PHE A 1 101 ? -3.635 0.513 7.487 1.00 79.75 101 PHE A O 1
ATOM 850 N N . TYR A 1 102 ? -1.710 0.519 8.658 1.00 81.50 102 TYR A N 1
ATOM 851 C CA . TYR A 1 102 ? -1.590 1.970 8.751 1.00 81.50 102 TYR A CA 1
ATOM 852 C C . TYR A 1 102 ? -1.563 2.643 7.381 1.00 81.50 102 TYR A C 1
ATOM 854 O O . TYR A 1 102 ? -2.254 3.635 7.163 1.00 81.50 102 TYR A O 1
ATOM 862 N N . GLU A 1 103 ? -0.832 2.066 6.432 1.00 86.25 103 GLU A N 1
ATOM 863 C CA . GLU A 1 103 ? -0.721 2.598 5.075 1.00 86.25 103 GLU A CA 1
ATOM 864 C C . GLU A 1 103 ? -2.072 2.556 4.371 1.00 86.25 103 GLU A C 1
ATOM 866 O O . GLU A 1 103 ? -2.522 3.563 3.828 1.00 86.25 103 GLU A O 1
ATOM 871 N N . LYS A 1 104 ? -2.776 1.420 4.461 1.00 88.88 104 LYS A N 1
ATOM 872 C CA . LYS A 1 104 ? -4.141 1.285 3.929 1.00 88.88 104 LYS A CA 1
ATOM 873 C C . LYS A 1 104 ? -5.080 2.309 4.558 1.00 88.88 104 LYS A C 1
ATOM 875 O O . LYS A 1 104 ? -5.868 2.926 3.847 1.00 88.88 104 LYS A O 1
ATOM 880 N N . TYR A 1 105 ? -4.980 2.499 5.872 1.00 87.75 105 TYR A N 1
ATOM 881 C CA . TYR A 1 105 ? -5.789 3.450 6.626 1.00 87.75 105 TYR A CA 1
ATOM 882 C C . TYR A 1 105 ? -5.533 4.893 6.157 1.00 87.75 105 TYR A C 1
ATOM 884 O O . TYR A 1 105 ? -6.489 5.606 5.852 1.00 87.75 105 TYR A O 1
ATOM 892 N N . ILE A 1 106 ? -4.272 5.319 6.011 1.00 87.94 106 ILE A N 1
ATOM 893 C CA . ILE A 1 106 ? -3.930 6.663 5.510 1.00 87.94 106 ILE A CA 1
ATOM 894 C C . ILE A 1 106 ? -4.512 6.877 4.111 1.00 87.94 106 ILE A C 1
ATOM 896 O O . ILE A 1 106 ? -5.155 7.895 3.850 1.00 87.94 106 ILE A O 1
ATOM 900 N N . ILE A 1 107 ? -4.299 5.908 3.218 1.00 92.38 107 ILE A N 1
ATOM 901 C CA . ILE A 1 107 ? -4.730 6.006 1.824 1.00 92.38 107 ILE A CA 1
ATOM 902 C C . ILE A 1 107 ? -6.258 6.084 1.737 1.00 92.38 107 ILE A C 1
ATOM 904 O O . ILE A 1 107 ? -6.786 6.940 1.029 1.00 92.38 107 ILE A O 1
ATOM 908 N N . VAL A 1 108 ? -6.977 5.239 2.483 1.00 92.88 108 VAL A N 1
ATOM 909 C CA . VAL A 1 108 ? -8.446 5.259 2.514 1.00 92.88 108 VAL A CA 1
ATOM 910 C C . VAL A 1 108 ? -8.971 6.589 3.041 1.00 92.88 108 VAL A C 1
ATOM 912 O O . VAL A 1 108 ? -9.830 7.177 2.391 1.00 92.88 108 VAL A O 1
ATOM 915 N N . ASN A 1 109 ? -8.441 7.111 4.151 1.00 89.25 109 ASN A N 1
ATOM 916 C CA . ASN A 1 109 ? -8.908 8.397 4.680 1.00 89.25 109 ASN A CA 1
ATOM 917 C C . ASN A 1 109 ? -8.667 9.550 3.706 1.00 89.25 109 ASN A C 1
ATOM 919 O O . ASN A 1 109 ? -9.542 10.397 3.552 1.00 89.25 109 ASN A O 1
ATOM 923 N N . LYS A 1 110 ? -7.528 9.562 3.003 1.00 92.19 110 LYS A N 1
ATOM 924 C CA . LYS A 1 110 ? -7.254 10.568 1.970 1.00 92.19 110 LYS A CA 1
ATOM 925 C C . LYS A 1 110 ? -8.237 10.464 0.803 1.00 92.19 110 LYS A C 1
ATOM 927 O O . LYS A 1 110 ? -8.803 11.467 0.382 1.00 92.19 110 LYS A O 1
ATOM 932 N N . LEU A 1 111 ? -8.492 9.254 0.310 1.00 94.56 111 LEU A N 1
ATOM 933 C CA . LEU A 1 111 ? -9.417 9.037 -0.804 1.00 94.56 111 LEU A CA 1
ATOM 934 C C . LEU A 1 111 ? -10.870 9.367 -0.436 1.00 94.56 111 LEU A C 1
ATOM 936 O O . LEU A 1 111 ? -11.599 9.892 -1.276 1.00 94.56 111 LEU A O 1
ATOM 940 N N . LEU A 1 112 ? -11.285 9.129 0.811 1.00 92.50 112 LEU A N 1
ATOM 941 C CA . LEU A 1 112 ? -12.632 9.452 1.293 1.00 92.50 112 LEU A CA 1
ATOM 942 C C . LEU A 1 112 ? -12.903 10.959 1.428 1.00 92.50 112 LEU A C 1
ATOM 944 O O . LEU A 1 112 ? -14.062 11.351 1.526 1.00 92.50 112 LEU A O 1
ATOM 948 N N . GLN A 1 113 ? -11.874 11.814 1.376 1.00 90.94 113 GLN A N 1
ATOM 949 C CA . GLN A 1 113 ? -12.066 13.266 1.264 1.00 90.94 113 GLN A CA 1
ATOM 950 C C . GLN A 1 113 ? -12.601 13.680 -0.114 1.00 90.94 113 GLN A C 1
ATOM 952 O O . GLN A 1 113 ? -13.189 14.748 -0.242 1.00 90.94 113 GLN A O 1
ATOM 957 N N . THR A 1 114 ? -12.381 12.858 -1.148 1.00 93.50 114 THR A N 1
ATOM 958 C CA . THR A 1 114 ? -12.816 13.145 -2.526 1.00 93.50 114 THR A CA 1
ATOM 959 C C . THR A 1 114 ? -13.941 12.223 -2.991 1.00 93.50 114 THR A C 1
ATOM 961 O O . THR A 1 114 ? -14.849 12.664 -3.689 1.00 93.50 114 THR A O 1
ATOM 964 N N . PHE A 1 115 ? -13.894 10.941 -2.624 1.00 93.62 115 PHE A N 1
ATOM 965 C CA . PHE A 1 115 ? -14.799 9.918 -3.141 1.00 93.62 115 PHE A CA 1
ATOM 966 C C . PHE A 1 115 ? -15.720 9.374 -2.058 1.00 93.62 115 PHE A C 1
ATOM 968 O O . PHE A 1 115 ? -15.319 9.159 -0.914 1.00 93.62 115 PHE A O 1
ATOM 975 N N . LYS A 1 116 ? -16.949 9.030 -2.449 1.00 93.75 116 LYS A N 1
ATOM 976 C CA . LYS A 1 116 ? -17.835 8.238 -1.588 1.00 93.75 116 LYS A CA 1
ATOM 977 C C . LYS A 1 116 ? -17.321 6.800 -1.493 1.00 93.75 116 LYS A C 1
ATOM 979 O O . LYS A 1 116 ? -16.731 6.277 -2.437 1.00 93.75 116 LYS A O 1
ATOM 984 N N . LEU A 1 117 ? -17.625 6.120 -0.385 1.00 93.00 117 LEU A N 1
ATOM 985 C CA . LEU A 1 117 ? -17.247 4.716 -0.159 1.00 93.00 117 LEU A CA 1
ATOM 986 C C . LEU A 1 117 ? -17.630 3.793 -1.331 1.00 93.00 117 LEU A C 1
ATOM 988 O O . LEU A 1 117 ? -16.861 2.913 -1.715 1.00 93.00 117 LEU A O 1
ATOM 992 N N . ASP A 1 118 ? -18.816 4.001 -1.898 1.00 93.94 118 ASP A N 1
ATOM 993 C CA . ASP A 1 118 ? -19.342 3.204 -3.006 1.00 93.94 118 ASP A CA 1
ATOM 994 C C . ASP A 1 118 ? -18.534 3.386 -4.288 1.00 93.94 118 ASP A C 1
ATOM 996 O O . ASP A 1 118 ? -18.212 2.413 -4.970 1.00 93.94 118 ASP A O 1
ATOM 1000 N N . GLU A 1 119 ? -18.151 4.626 -4.572 1.00 94.00 119 GLU A N 1
ATOM 1001 C CA . GLU A 1 119 ? -17.318 4.969 -5.715 1.00 94.00 119 GLU A CA 1
ATOM 1002 C C . GLU A 1 119 ? -15.903 4.411 -5.550 1.00 94.00 119 GLU A C 1
ATOM 1004 O O . GLU A 1 119 ? -15.369 3.790 -6.470 1.00 94.00 119 GLU A O 1
ATOM 1009 N N . LEU A 1 120 ? -15.323 4.559 -4.355 1.00 93.62 120 LEU A N 1
ATOM 1010 C CA . LEU A 1 120 ? -14.008 4.015 -4.037 1.00 93.62 120 LEU A CA 1
ATOM 1011 C C . LEU A 1 120 ? -13.992 2.489 -4.193 1.00 93.62 120 LEU A C 1
ATOM 1013 O O . LEU A 1 120 ? -13.086 1.941 -4.821 1.00 93.62 120 LEU A O 1
ATOM 1017 N N . SER A 1 121 ? -15.015 1.800 -3.682 1.00 94.38 121 SER A N 1
ATOM 1018 C CA . SER A 1 121 ? -15.175 0.352 -3.844 1.00 94.38 121 SER A CA 1
ATOM 1019 C C . SER A 1 121 ? -15.315 -0.046 -5.315 1.00 94.38 121 SER A C 1
ATOM 1021 O O . SER A 1 121 ? -14.648 -0.980 -5.752 1.00 94.38 121 SER A O 1
ATOM 1023 N N . GLY A 1 122 ? -16.098 0.690 -6.110 1.00 93.62 122 GLY A N 1
ATOM 1024 C CA . GLY A 1 122 ? -16.249 0.435 -7.546 1.00 93.62 122 GLY A CA 1
ATOM 1025 C C . GLY A 1 122 ? -14.945 0.615 -8.333 1.00 93.62 122 GLY A C 1
ATOM 1026 O O . GLY A 1 122 ? -14.549 -0.270 -9.091 1.00 93.62 122 GLY A O 1
ATOM 1027 N N . LYS A 1 123 ? -14.231 1.728 -8.117 1.00 91.69 123 LYS A N 1
ATOM 1028 C CA . LYS A 1 123 ? -12.972 2.043 -8.820 1.00 91.69 123 LYS A CA 1
ATOM 1029 C C . LYS A 1 123 ? -11.821 1.116 -8.425 1.00 91.69 123 LYS A C 1
ATOM 1031 O O . LYS A 1 123 ? -10.965 0.806 -9.257 1.00 91.69 123 LYS A O 1
ATOM 1036 N N . THR A 1 124 ? -11.789 0.668 -7.169 1.00 90.94 124 THR A N 1
ATOM 1037 C CA . THR A 1 124 ? -10.736 -0.222 -6.654 1.00 90.94 124 THR A CA 1
ATOM 1038 C C . THR A 1 124 ? -11.071 -1.705 -6.769 1.00 90.94 124 THR A C 1
ATOM 1040 O O . THR A 1 124 ? -10.164 -2.529 -6.749 1.00 90.94 124 THR A O 1
ATOM 1043 N N . ARG A 1 125 ? -12.353 -2.059 -6.909 1.00 91.31 125 ARG A N 1
ATOM 1044 C CA . ARG A 1 125 ? -12.880 -3.428 -6.755 1.00 91.31 125 ARG A CA 1
ATOM 1045 C C . ARG A 1 125 ? -12.622 -4.039 -5.371 1.00 91.31 125 ARG A C 1
ATOM 1047 O O . ARG A 1 125 ? -12.788 -5.242 -5.189 1.00 91.31 125 ARG A O 1
ATOM 1054 N N . ILE A 1 126 ? -12.244 -3.228 -4.381 1.00 91.81 126 ILE A N 1
ATOM 1055 C CA . ILE A 1 126 ? -12.094 -3.673 -2.995 1.00 91.81 126 ILE A CA 1
ATOM 1056 C C . ILE A 1 126 ? -13.489 -3.695 -2.354 1.00 91.81 126 ILE A C 1
ATOM 1058 O O . ILE A 1 126 ? -14.221 -2.706 -2.471 1.00 91.81 126 ILE A O 1
ATOM 1062 N N . PRO A 1 127 ? -13.890 -4.775 -1.657 1.00 92.88 127 PRO A N 1
ATOM 1063 C CA . PRO A 1 127 ? -15.205 -4.847 -1.029 1.00 92.88 127 PRO A CA 1
ATOM 1064 C C . PRO A 1 127 ? -15.441 -3.704 -0.037 1.00 92.88 127 PRO A C 1
ATOM 1066 O O . PRO A 1 127 ? -14.598 -3.445 0.824 1.00 92.88 127 PRO A O 1
ATOM 1069 N N . LYS A 1 128 ? -16.630 -3.083 -0.074 1.00 91.88 128 LYS A N 1
ATOM 1070 C CA . LYS A 1 128 ? -17.018 -1.999 0.853 1.00 91.88 128 LYS A CA 1
ATOM 1071 C C . LYS A 1 128 ? -16.738 -2.347 2.316 1.00 91.88 128 LYS A C 1
ATOM 1073 O O . LYS A 1 128 ? -16.235 -1.511 3.053 1.00 91.88 128 LYS A O 1
ATOM 1078 N N . LYS A 1 129 ? -17.021 -3.589 2.734 1.00 90.12 129 LYS A N 1
ATOM 1079 C CA . LYS A 1 129 ? -16.757 -4.075 4.102 1.00 90.12 129 LYS A CA 1
ATOM 1080 C C . LYS A 1 129 ? -15.274 -3.972 4.476 1.00 90.12 129 LYS A C 1
ATOM 1082 O O . LYS A 1 129 ? -14.953 -3.566 5.584 1.00 90.12 129 LYS A O 1
ATOM 1087 N N . ALA A 1 130 ? -14.381 -4.309 3.550 1.00 88.38 130 ALA A N 1
ATOM 1088 C CA . ALA A 1 130 ? -12.945 -4.262 3.786 1.00 88.38 130 ALA A CA 1
ATOM 1089 C C . ALA A 1 130 ? -12.429 -2.821 3.915 1.00 88.38 130 ALA A C 1
ATOM 1091 O O . ALA A 1 130 ? -11.555 -2.574 4.739 1.00 88.38 130 ALA A O 1
ATOM 1092 N N . ILE A 1 131 ? -13.002 -1.886 3.148 1.00 89.62 131 ILE A N 1
ATOM 1093 C CA . ILE A 1 131 ? -12.704 -0.451 3.258 1.00 89.62 131 ILE A CA 1
ATOM 1094 C C . ILE A 1 131 ? -13.294 0.123 4.554 1.00 89.62 131 ILE A C 1
ATOM 1096 O O . ILE A 1 131 ? -12.607 0.854 5.253 1.00 89.62 131 ILE A O 1
ATOM 1100 N N . LYS A 1 132 ? -14.531 -0.239 4.929 1.00 86.69 132 LYS A N 1
ATOM 1101 C CA . LYS A 1 132 ? -15.177 0.228 6.173 1.00 86.69 132 LYS A CA 1
ATOM 1102 C C . LYS A 1 132 ? -14.369 -0.097 7.426 1.00 86.69 132 LYS A C 1
ATOM 1104 O O . LYS A 1 132 ? -14.328 0.719 8.334 1.00 86.69 132 LYS A O 1
ATOM 1109 N N . ASN A 1 133 ? -13.681 -1.236 7.452 1.00 83.50 133 ASN A N 1
ATOM 1110 C CA . ASN A 1 133 ? -12.808 -1.615 8.567 1.00 83.50 133 ASN A CA 1
ATOM 1111 C C . ASN A 1 133 ? -11.597 -0.674 8.761 1.00 83.50 133 ASN A C 1
ATOM 1113 O O . ASN A 1 133 ? -10.860 -0.838 9.728 1.00 83.50 133 ASN A O 1
ATOM 1117 N N . LEU A 1 134 ? -11.363 0.263 7.836 1.00 82.94 134 LEU A N 1
ATOM 1118 C CA . LEU A 1 134 ? -10.321 1.292 7.898 1.00 82.94 134 LEU A CA 1
ATOM 1119 C C . LEU A 1 134 ? -10.876 2.684 8.251 1.00 82.94 134 LEU A C 1
ATOM 1121 O O . LEU A 1 134 ? -10.121 3.653 8.240 1.00 82.94 134 LEU A O 1
ATOM 1125 N N . ILE A 1 135 ? -12.179 2.814 8.515 1.00 81.44 135 ILE A N 1
ATOM 1126 C CA . ILE A 1 135 ? -12.838 4.100 8.768 1.00 81.44 135 ILE A CA 1
ATOM 1127 C C . ILE A 1 135 ? -13.206 4.181 10.247 1.00 81.44 135 ILE A C 1
ATOM 1129 O O . ILE A 1 135 ? -14.014 3.391 10.726 1.00 81.44 135 ILE A O 1
ATOM 1133 N N . PHE A 1 136 ? -12.650 5.169 10.948 1.00 74.56 136 PHE A N 1
ATOM 1134 C CA . PHE A 1 136 ? -12.952 5.441 12.359 1.00 74.56 136 PHE A CA 1
ATOM 1135 C C . PHE A 1 136 ? -13.663 6.783 12.562 1.00 74.56 136 PHE A C 1
ATOM 1137 O O . PHE A 1 136 ? -13.736 7.256 13.686 1.00 74.56 136 PHE A O 1
ATOM 1144 N N . SER A 1 137 ? -14.155 7.438 11.502 1.00 69.12 137 SER A N 1
ATOM 1145 C CA . SER A 1 137 ? -14.720 8.799 11.580 1.00 69.12 137 SER A CA 1
ATOM 1146 C C . SER A 1 137 ? -15.800 8.955 12.649 1.00 69.12 137 SER A C 1
ATOM 1148 O O . SER A 1 137 ? -15.817 9.983 13.320 1.00 69.12 137 SER A O 1
ATOM 1150 N N . ASP A 1 138 ? -16.618 7.918 12.833 1.00 67.50 138 ASP A N 1
ATOM 1151 C CA . ASP A 1 138 ? -17.757 7.906 13.754 1.00 67.50 138 ASP A CA 1
ATOM 1152 C C . ASP A 1 138 ? -17.480 7.080 15.027 1.00 67.50 138 ASP A C 1
ATOM 1154 O O . ASP A 1 138 ? -18.380 6.849 15.834 1.00 67.50 138 ASP A O 1
ATOM 1158 N N . ASP A 1 139 ? -16.242 6.605 15.218 1.00 67.94 139 ASP A N 1
ATOM 1159 C CA . ASP A 1 139 ? -15.862 5.831 16.399 1.00 67.94 139 ASP A CA 1
ATOM 1160 C C . ASP A 1 139 ? -15.530 6.776 17.563 1.00 67.94 139 ASP A C 1
ATOM 1162 O O . ASP A 1 139 ? -14.636 7.621 17.467 1.00 67.94 139 ASP A O 1
ATOM 1166 N N . LYS A 1 140 ? -16.222 6.625 18.699 1.00 68.50 140 LYS A N 1
ATOM 1167 C CA . LYS A 1 140 ? -15.968 7.433 19.908 1.00 68.50 140 LYS A CA 1
ATOM 1168 C C . LYS A 1 140 ? -14.535 7.282 20.440 1.00 68.50 140 LYS A C 1
ATOM 1170 O O . LYS A 1 140 ? -14.047 8.158 21.147 1.00 68.50 140 LYS A O 1
ATOM 1175 N N . TYR A 1 141 ? -13.849 6.200 20.072 1.00 66.00 141 TYR A N 1
ATOM 1176 C CA . TYR A 1 141 ? -12.454 5.929 20.391 1.00 66.00 141 TYR A CA 1
ATOM 1177 C C . TYR A 1 141 ? -11.508 6.216 19.215 1.00 66.00 141 TYR A C 1
ATOM 1179 O O . TYR A 1 141 ? -10.355 5.796 19.250 1.00 66.00 141 TYR A O 1
ATOM 1187 N N . LYS A 1 142 ? -11.931 6.962 18.184 1.00 71.38 142 LYS A N 1
ATOM 1188 C CA . LYS A 1 142 ? -11.104 7.316 17.016 1.00 71.38 142 LYS A CA 1
ATOM 1189 C C . LYS A 1 142 ? -9.686 7.788 17.366 1.00 71.38 142 LYS A C 1
ATOM 1191 O O . LYS A 1 142 ? -8.748 7.184 16.843 1.00 71.38 142 LYS A O 1
ATOM 1196 N N . PRO A 1 143 ? -9.469 8.781 18.260 1.00 63.69 143 PRO A N 1
ATOM 1197 C CA . PRO A 1 143 ? -8.109 9.223 18.594 1.00 63.69 143 PRO A CA 1
ATOM 1198 C C . PRO A 1 143 ? -7.235 8.086 19.142 1.00 63.69 143 PRO A C 1
ATOM 1200 O O . PRO A 1 143 ? -6.020 8.062 18.956 1.00 63.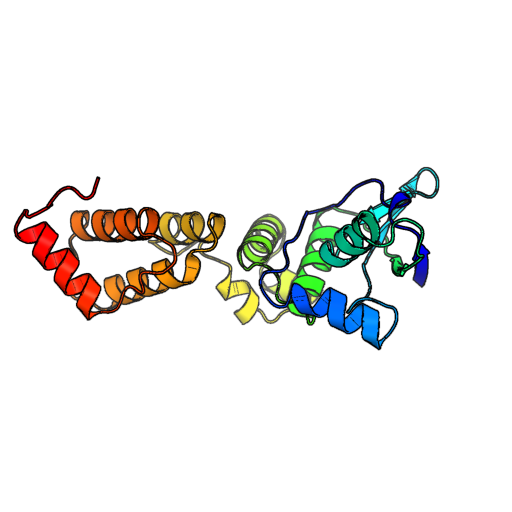69 143 PRO A O 1
ATOM 1203 N N . LEU A 1 144 ? -7.883 7.124 19.794 1.00 61.06 144 LEU A N 1
ATOM 1204 C CA . LEU A 1 144 ? -7.275 6.002 20.485 1.00 61.06 144 LEU A CA 1
ATOM 1205 C C . LEU A 1 144 ? -7.065 4.806 19.567 1.00 61.06 144 LEU A C 1
ATOM 1207 O O . LEU A 1 144 ? -6.178 4.016 19.840 1.00 61.06 144 LEU A O 1
ATOM 1211 N N . LEU A 1 145 ? -7.825 4.685 18.480 1.00 66.25 145 LEU A N 1
ATOM 1212 C CA . LEU A 1 145 ? -7.588 3.723 17.406 1.00 66.25 145 LEU A CA 1
ATOM 1213 C C . LEU A 1 145 ? -6.471 4.207 16.480 1.00 66.25 145 LEU A C 1
ATOM 1215 O O . LEU A 1 145 ? -5.594 3.430 16.115 1.00 66.25 145 LEU A O 1
ATOM 1219 N N . GLU A 1 146 ? -6.461 5.495 16.135 1.00 68.44 146 GLU A N 1
ATOM 1220 C CA . GLU A 1 146 ? -5.546 6.063 15.140 1.00 68.44 146 GLU A CA 1
ATOM 1221 C C . GLU A 1 146 ? -4.102 6.174 15.634 1.00 68.44 146 GLU A C 1
ATOM 1223 O O . GLU A 1 146 ? -3.177 5.915 14.864 1.00 68.44 146 GLU A O 1
ATOM 1228 N N . PHE A 1 147 ? -3.877 6.525 16.903 1.00 65.62 147 PHE A N 1
ATOM 1229 C CA . PHE A 1 147 ? -2.522 6.689 17.439 1.00 65.62 147 PHE A CA 1
ATOM 1230 C C . PHE A 1 147 ? -1.723 5.365 17.503 1.00 65.62 147 PHE A C 1
ATOM 1232 O O . PHE A 1 147 ? -0.607 5.323 16.984 1.00 65.62 147 PHE A O 1
ATOM 1239 N N . PRO A 1 148 ? -2.268 4.246 18.015 1.00 64.12 148 PRO A N 1
ATOM 1240 C CA . PRO A 1 148 ? -1.580 2.952 18.066 1.00 64.12 148 PRO A CA 1
ATOM 1241 C C . PRO A 1 148 ? -1.321 2.322 16.701 1.00 64.12 148 PRO A C 1
ATOM 1243 O O . PRO A 1 148 ? -0.372 1.553 16.545 1.00 64.12 148 PRO A O 1
ATOM 1246 N N . ILE A 1 149 ? -2.138 2.650 15.696 1.00 66.50 149 ILE A N 1
ATOM 1247 C CA . ILE A 1 149 ? -1.888 2.226 14.318 1.00 66.50 149 ILE A CA 1
ATOM 1248 C C . ILE A 1 149 ? -0.561 2.818 13.813 1.00 66.50 149 ILE A C 1
ATOM 1250 O O . ILE A 1 149 ? 0.197 2.104 13.161 1.00 66.50 149 ILE A O 1
ATOM 1254 N N . LYS A 1 150 ? -0.231 4.069 14.174 1.00 64.12 150 LYS A N 1
ATOM 1255 C CA . LYS A 1 150 ? 1.032 4.727 13.778 1.00 64.12 150 LYS A CA 1
ATOM 1256 C C . LYS A 1 150 ? 2.278 4.033 14.329 1.00 64.12 150 LYS A C 1
ATOM 1258 O O . LYS A 1 150 ? 3.338 4.135 13.727 1.00 64.12 150 LYS A O 1
ATOM 1263 N N . ILE A 1 151 ? 2.149 3.340 15.461 1.00 63.41 151 ILE A N 1
ATOM 1264 C CA . ILE A 1 151 ? 3.244 2.626 16.137 1.00 63.41 151 ILE A CA 1
ATOM 1265 C C . ILE A 1 151 ? 3.136 1.097 16.001 1.00 63.41 151 ILE A C 1
ATOM 1267 O O . ILE A 1 151 ? 3.770 0.369 16.759 1.00 63.41 151 ILE A O 1
ATOM 1271 N N . ASN A 1 152 ? 2.330 0.592 15.054 1.00 61.62 152 ASN A N 1
ATOM 1272 C CA . ASN A 1 152 ? 2.122 -0.841 14.798 1.00 61.62 152 ASN A CA 1
ATOM 1273 C C . ASN A 1 152 ? 1.581 -1.653 16.001 1.00 61.62 152 ASN A C 1
ATOM 1275 O O . ASN A 1 152 ? 1.839 -2.849 16.115 1.00 61.62 152 ASN A O 1
ATOM 1279 N N . ARG A 1 153 ? 0.775 -1.041 16.885 1.00 63.91 153 ARG A N 1
ATOM 1280 C CA . ARG A 1 153 ? 0.205 -1.677 18.099 1.00 63.91 153 ARG A CA 1
ATOM 1281 C C . ARG A 1 153 ? -1.312 -1.889 18.072 1.00 63.91 153 ARG A C 1
ATOM 1283 O O . ARG A 1 153 ? -1.948 -2.059 19.109 1.00 63.91 153 ARG A O 1
ATOM 1290 N N . ARG A 1 154 ? -1.909 -1.913 16.880 1.00 67.31 154 ARG A N 1
ATOM 1291 C CA . ARG A 1 154 ? -3.367 -1.980 16.672 1.00 67.31 154 ARG A CA 1
ATOM 1292 C C . ARG A 1 154 ? -4.082 -3.072 17.485 1.00 67.31 154 ARG A C 1
ATOM 1294 O O . ARG A 1 154 ? -5.127 -2.805 18.067 1.00 67.31 154 ARG A O 1
ATOM 1301 N N . SER A 1 155 ? -3.537 -4.287 17.535 1.00 64.56 155 SER A N 1
ATOM 1302 C CA . SER A 1 155 ? -4.182 -5.443 18.183 1.00 64.56 155 SER A CA 1
ATOM 1303 C C . SER A 1 155 ? -4.352 -5.278 19.700 1.00 64.56 155 SER A C 1
ATOM 1305 O O . SER A 1 155 ? -5.352 -5.727 20.266 1.00 64.56 155 SER A O 1
ATOM 1307 N N . VAL A 1 156 ? -3.405 -4.601 20.356 1.00 64.12 156 VAL A N 1
ATOM 1308 C CA . VAL A 1 156 ? -3.458 -4.283 21.792 1.00 64.12 156 VAL A CA 1
ATOM 1309 C C . VAL A 1 156 ? -4.618 -3.325 22.062 1.00 64.12 156 VAL A C 1
ATOM 1311 O O . VAL A 1 156 ? -5.447 -3.565 22.936 1.00 64.12 156 VAL A O 1
ATOM 1314 N N . THR A 1 157 ? -4.741 -2.288 21.242 1.00 64.81 157 THR A N 1
ATOM 1315 C CA . THR A 1 157 ? -5.788 -1.267 21.346 1.00 64.81 157 THR A CA 1
ATOM 1316 C C . THR A 1 157 ? -7.179 -1.802 21.034 1.00 64.81 157 THR A C 1
ATOM 1318 O O . THR A 1 157 ? -8.120 -1.514 21.769 1.00 64.81 157 THR A O 1
ATOM 1321 N N . GLU A 1 158 ? -7.326 -2.623 19.991 1.00 66.00 158 GLU A N 1
ATOM 1322 C CA . GLU A 1 158 ? -8.602 -3.279 19.677 1.00 66.00 158 GLU A CA 1
ATOM 1323 C C . GLU A 1 158 ? -9.072 -4.174 20.830 1.00 66.00 158 GLU A C 1
ATOM 1325 O O . GLU A 1 158 ? -10.264 -4.220 21.137 1.00 66.00 158 GLU A O 1
ATOM 1330 N N . SER A 1 159 ? -8.136 -4.839 21.515 1.00 63.31 159 SER A N 1
ATOM 1331 C CA . SER A 1 159 ? -8.437 -5.663 22.689 1.00 63.31 159 SER A CA 1
ATOM 1332 C C . SER A 1 159 ? -8.918 -4.819 23.873 1.00 63.31 159 SER A C 1
ATOM 1334 O O . SER A 1 159 ? -9.891 -5.195 24.527 1.00 63.31 159 SER A O 1
ATOM 1336 N N . ILE A 1 160 ? -8.299 -3.657 24.112 1.00 64.88 160 ILE A N 1
ATOM 1337 C CA . ILE A 1 160 ? -8.730 -2.710 25.152 1.00 64.88 160 ILE A CA 1
ATOM 1338 C C . ILE A 1 160 ? -10.114 -2.157 24.833 1.00 64.88 160 ILE A C 1
ATOM 1340 O O . ILE A 1 160 ? -10.988 -2.207 25.686 1.00 64.88 160 ILE A O 1
ATOM 1344 N N . ILE A 1 161 ? -10.361 -1.688 23.609 1.00 67.31 161 ILE A N 1
ATOM 1345 C CA . ILE A 1 161 ? -11.667 -1.128 23.228 1.00 67.31 161 ILE A CA 1
ATOM 1346 C C . ILE A 1 161 ? -12.770 -2.181 23.317 1.00 67.31 161 ILE A C 1
ATOM 1348 O O . ILE A 1 161 ? -13.863 -1.898 23.807 1.00 67.31 161 ILE A O 1
ATOM 1352 N N . LYS A 1 162 ? -12.491 -3.421 22.898 1.00 69.12 162 LYS A N 1
ATOM 1353 C CA . LYS A 1 162 ? -13.425 -4.537 23.080 1.00 69.12 162 LYS A CA 1
ATOM 1354 C C . LYS A 1 162 ? -13.754 -4.746 24.559 1.00 69.12 162 LYS A C 1
ATOM 1356 O O . LYS A 1 162 ? -14.907 -5.011 24.886 1.00 69.12 162 LYS A O 1
ATOM 1361 N N . LEU A 1 163 ? -12.764 -4.600 25.436 1.00 63.62 163 LEU A N 1
ATOM 1362 C CA . LEU A 1 163 ? -12.943 -4.710 26.877 1.00 63.62 163 LEU A CA 1
ATOM 1363 C C . LEU A 1 163 ? -13.765 -3.543 27.444 1.00 63.62 163 LEU A C 1
ATOM 1365 O O . LEU A 1 163 ? -14.746 -3.804 28.143 1.00 63.62 163 LEU A O 1
ATOM 1369 N N . LEU A 1 164 ? -13.446 -2.301 27.062 1.00 65.12 164 LEU A N 1
ATOM 1370 C CA . LEU A 1 164 ? -14.196 -1.091 27.423 1.00 65.12 164 LEU A CA 1
ATOM 1371 C C . LEU A 1 164 ? -15.673 -1.190 27.020 1.00 65.12 164 LEU A C 1
ATOM 1373 O O . LEU A 1 164 ? -16.556 -0.856 27.797 1.00 65.12 164 LEU A O 1
ATOM 1377 N N . ASN A 1 165 ? -15.954 -1.723 25.830 1.00 66.69 165 ASN A N 1
ATOM 1378 C CA . ASN A 1 165 ? -17.323 -1.920 25.350 1.00 66.69 165 ASN A CA 1
ATOM 1379 C C . ASN A 1 165 ? -18.054 -3.098 26.021 1.00 66.69 165 ASN A C 1
ATOM 1381 O O . ASN A 1 165 ? -19.277 -3.174 25.939 1.00 66.69 165 ASN A O 1
ATOM 1385 N N . SER A 1 166 ? -17.332 -4.036 26.643 1.00 62.84 166 SER A N 1
ATOM 1386 C CA . SER A 1 166 ? -17.907 -5.237 27.276 1.00 62.84 166 SER A CA 1
ATOM 1387 C C . SER A 1 166 ? -18.201 -5.086 28.772 1.00 62.84 166 SER A C 1
ATOM 1389 O O . SER A 1 166 ? -18.789 -5.984 29.372 1.00 62.84 166 SER A O 1
ATOM 1391 N N . SER A 1 167 ? -17.778 -3.982 29.388 1.00 57.34 167 SER A N 1
ATOM 1392 C CA . SER A 1 167 ? -17.883 -3.749 30.829 1.00 57.34 167 SER A CA 1
ATOM 1393 C C . SER A 1 167 ? -18.930 -2.674 31.130 1.00 57.34 167 SER A C 1
ATOM 1395 O O . SER A 1 167 ? -18.960 -1.618 30.508 1.00 57.34 167 SER A O 1
ATOM 1397 N N . ILE A 1 168 ? -19.823 -2.972 32.079 1.00 49.00 168 ILE A N 1
ATOM 1398 C CA . ILE A 1 168 ? -21.013 -2.159 32.392 1.00 49.00 168 ILE A CA 1
ATOM 1399 C C . ILE A 1 168 ? -20.640 -0.826 33.074 1.00 49.00 168 ILE A C 1
ATOM 1401 O O . ILE A 1 168 ? -21.371 0.150 32.949 1.00 49.00 168 ILE A O 1
ATOM 1405 N N . GLU A 1 169 ? -19.476 -0.748 33.729 1.00 54.69 169 GLU A N 1
ATOM 1406 C CA . GLU A 1 169 ? -18.967 0.472 34.368 1.00 54.69 169 GLU A CA 1
ATOM 1407 C C . GLU A 1 169 ? -17.444 0.593 34.206 1.00 54.69 169 GLU A C 1
ATOM 1409 O O . GLU A 1 169 ? -16.677 0.155 35.067 1.00 54.69 169 GLU A O 1
ATOM 1414 N N . VAL A 1 170 ? -16.985 1.234 33.129 1.00 54.25 170 VAL A N 1
ATOM 1415 C CA . VAL A 1 170 ? -15.611 1.758 33.067 1.00 54.25 170 VAL A CA 1
ATOM 1416 C C . VAL A 1 170 ? -15.657 3.264 33.247 1.00 54.25 170 VAL A C 1
ATOM 1418 O O . VAL A 1 170 ? -16.303 3.983 32.489 1.00 54.25 170 VAL A O 1
ATOM 1421 N N . LYS A 1 171 ? -14.981 3.762 34.286 1.00 57.94 171 LYS A N 1
ATOM 1422 C CA . LYS A 1 171 ? -14.875 5.202 34.539 1.00 57.94 171 LYS A CA 1
ATOM 1423 C C . LYS A 1 171 ? -13.906 5.828 33.535 1.00 57.94 171 LYS A C 1
ATOM 1425 O O . LYS A 1 171 ? -12.868 5.253 33.231 1.00 57.94 171 LYS A O 1
ATOM 1430 N N . GLN A 1 172 ? -14.180 7.063 33.126 1.00 56.75 172 GLN A N 1
ATOM 1431 C CA . GLN A 1 172 ? -13.384 7.824 32.151 1.00 56.75 172 GLN A CA 1
ATOM 1432 C C . GLN A 1 172 ? -11.875 7.887 32.4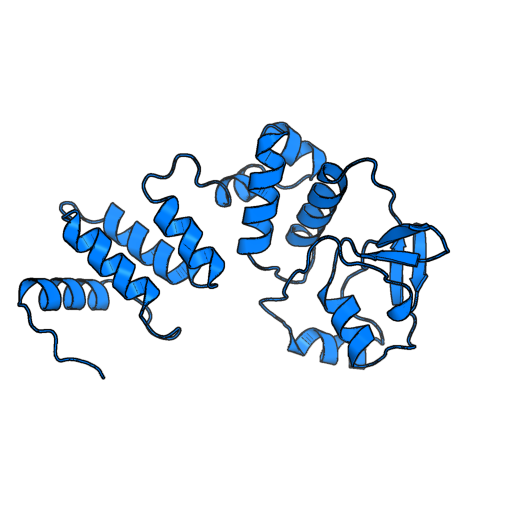89 1.00 56.75 172 GLN A C 1
ATOM 1434 O O . GLN A 1 172 ? -11.024 7.825 31.608 1.00 56.75 172 GLN A O 1
ATOM 1439 N N . LYS A 1 173 ? -11.517 7.942 33.783 1.00 55.34 173 LYS A N 1
ATOM 1440 C CA . LYS A 1 173 ? -10.114 7.891 34.245 1.00 55.34 173 LYS A CA 1
ATOM 1441 C C . LYS A 1 173 ? -9.454 6.520 34.025 1.00 55.34 173 LYS A C 1
ATOM 1443 O O . LYS A 1 173 ? -8.272 6.462 33.706 1.00 55.34 173 LYS A O 1
ATOM 1448 N N . THR A 1 174 ? -10.214 5.434 34.159 1.00 61.81 174 THR A N 1
ATOM 1449 C CA . THR A 1 174 ? -9.765 4.056 33.911 1.00 61.81 174 THR A CA 1
ATOM 1450 C C . THR A 1 174 ? -9.574 3.799 32.418 1.00 61.81 174 THR A C 1
ATOM 1452 O O . THR A 1 174 ? -8.602 3.151 32.045 1.00 61.81 174 THR A O 1
ATOM 1455 N N . GLU A 1 175 ? -10.428 4.375 31.563 1.00 61.16 175 GLU A N 1
ATOM 1456 C CA . GLU A 1 175 ? -10.222 4.353 30.109 1.00 61.16 175 GLU A CA 1
ATOM 1457 C C . GLU A 1 175 ? -8.861 4.971 29.758 1.00 61.16 175 GLU A C 1
ATOM 1459 O O . GLU A 1 175 ? -8.010 4.297 29.179 1.00 61.16 175 GLU A O 1
ATOM 1464 N N . VAL A 1 176 ? -8.616 6.216 30.187 1.00 59.72 176 VAL A N 1
ATOM 1465 C CA . VAL A 1 176 ? -7.356 6.942 29.934 1.00 59.72 176 VAL A CA 1
ATOM 1466 C C . VAL A 1 176 ? -6.139 6.195 30.489 1.00 59.72 176 VAL A C 1
ATOM 1468 O O . VAL A 1 176 ? -5.100 6.141 29.834 1.00 59.72 176 VAL A O 1
ATOM 1471 N N . PHE A 1 177 ? -6.259 5.579 31.665 1.00 64.75 177 PHE A N 1
ATOM 1472 C CA . PHE A 1 177 ? -5.192 4.783 32.268 1.00 64.75 177 PHE A CA 1
ATOM 1473 C C . PHE A 1 177 ? -4.838 3.533 31.448 1.00 64.75 177 PHE A C 1
ATOM 1475 O O . PHE A 1 177 ? -3.672 3.336 31.108 1.00 64.75 177 PHE A O 1
ATOM 1482 N N . LEU A 1 178 ? -5.830 2.706 31.093 1.00 64.62 178 LEU A N 1
ATOM 1483 C CA . LEU A 1 178 ? -5.615 1.490 30.299 1.00 64.62 178 LEU A CA 1
ATOM 1484 C C . LEU A 1 178 ? -5.046 1.819 28.916 1.00 64.62 178 LEU A C 1
ATOM 1486 O O . LEU A 1 178 ? -4.210 1.085 28.391 1.00 64.62 178 LEU A O 1
ATOM 1490 N N . LEU A 1 179 ? -5.461 2.954 28.354 1.00 63.09 179 LEU A N 1
ATOM 1491 C CA . LEU A 1 179 ? -4.930 3.488 27.107 1.00 63.09 179 LEU A CA 1
ATOM 1492 C C . LEU A 1 179 ? -3.475 3.926 27.246 1.00 63.09 179 LEU A C 1
ATOM 1494 O O . LEU A 1 179 ? -2.651 3.483 26.455 1.00 63.09 179 LEU A O 1
ATOM 1498 N N . ASN A 1 180 ? -3.130 4.719 28.262 1.00 63.59 180 ASN A N 1
ATOM 1499 C CA . ASN A 1 180 ? -1.744 5.126 28.507 1.00 63.59 180 ASN A CA 1
ATOM 1500 C C . ASN A 1 180 ? -0.829 3.918 28.743 1.00 63.59 180 ASN A C 1
ATOM 1502 O O . ASN A 1 180 ? 0.289 3.903 28.235 1.00 63.59 180 ASN A O 1
ATOM 1506 N N . GLN A 1 181 ? -1.329 2.878 29.416 1.00 63.34 181 GLN A N 1
ATOM 1507 C CA . GLN A 1 181 ? -0.599 1.622 29.570 1.00 63.34 181 GLN A CA 1
ATOM 1508 C C . GLN A 1 181 ? -0.404 0.892 28.234 1.00 63.34 181 GLN A C 1
ATOM 1510 O O . GLN A 1 181 ? 0.695 0.457 27.919 1.00 63.34 181 GLN A O 1
ATOM 1515 N N . ALA A 1 182 ? -1.414 0.818 27.365 1.00 60.53 182 ALA A N 1
ATOM 1516 C CA . ALA A 1 182 ? -1.258 0.246 26.017 1.00 60.53 182 ALA A CA 1
ATOM 1517 C C . ALA A 1 182 ? -0.121 0.896 25.206 1.00 60.53 182 ALA A C 1
ATOM 1519 O O . ALA A 1 182 ? 0.550 0.252 24.390 1.00 60.53 182 ALA A O 1
ATOM 1520 N N . LEU A 1 183 ? 0.053 2.201 25.411 1.00 59.91 183 LEU A N 1
ATOM 1521 C CA . LEU A 1 183 ? 1.049 3.017 24.734 1.00 59.91 183 LEU A CA 1
ATOM 1522 C C . LEU A 1 183 ? 2.443 2.880 25.360 1.00 59.91 183 LEU A C 1
ATOM 1524 O O . LEU A 1 183 ? 3.422 2.995 24.628 1.00 59.91 183 LEU A O 1
ATOM 1528 N N . SER A 1 184 ? 2.542 2.598 26.663 1.00 60.81 184 SER A N 1
ATOM 1529 C CA . SER A 1 184 ? 3.812 2.439 27.386 1.00 60.81 184 SER A CA 1
ATOM 1530 C C . SER A 1 184 ? 4.335 1.000 27.428 1.00 60.81 184 SER A C 1
ATOM 1532 O O . SER A 1 184 ? 5.545 0.809 27.494 1.00 60.81 184 SER A O 1
ATOM 1534 N N . LEU A 1 185 ? 3.465 -0.016 27.363 1.00 53.59 185 LEU A N 1
ATOM 1535 C CA . LEU A 1 185 ? 3.861 -1.423 27.496 1.00 53.59 185 LEU A CA 1
ATOM 1536 C C . LEU A 1 185 ? 4.845 -1.836 26.394 1.00 53.59 185 LEU A C 1
ATOM 1538 O O . LEU A 1 185 ? 4.684 -1.469 25.232 1.00 53.59 185 LEU A O 1
ATOM 1542 N N . GLU A 1 186 ? 5.861 -2.627 26.728 1.00 49.50 186 GLU A N 1
ATOM 1543 C CA . GLU A 1 186 ? 6.722 -3.240 25.717 1.00 49.50 186 GLU A CA 1
ATOM 1544 C C . GLU A 1 186 ? 5.914 -4.160 24.776 1.00 49.50 186 GLU A C 1
ATOM 1546 O O . GLU A 1 186 ? 4.908 -4.743 25.197 1.00 49.50 186 GLU A O 1
ATOM 1551 N N . PRO A 1 187 ? 6.332 -4.323 23.501 1.00 44.16 187 PRO A N 1
ATOM 1552 C CA . PRO A 1 187 ? 5.568 -5.001 22.440 1.00 44.16 187 PRO A CA 1
ATOM 1553 C C . PRO A 1 187 ? 5.119 -6.451 22.724 1.00 44.16 187 PRO A C 1
ATOM 1555 O O . PRO A 1 187 ? 4.368 -7.018 21.932 1.00 44.16 187 PRO A O 1
ATOM 1558 N N . TYR A 1 188 ? 5.533 -7.054 23.840 1.00 39.12 188 TYR A N 1
ATOM 1559 C CA . TYR A 1 188 ? 5.285 -8.454 24.186 1.00 39.12 188 TYR A CA 1
ATOM 1560 C C . TYR A 1 188 ? 4.179 -8.681 25.224 1.00 39.12 188 TYR A C 1
ATOM 1562 O O . TYR A 1 188 ? 3.777 -9.826 25.445 1.00 39.12 188 TYR A O 1
ATOM 1570 N N . ILE A 1 189 ? 3.634 -7.631 25.846 1.00 44.88 189 ILE A N 1
ATOM 1571 C CA . ILE A 1 189 ? 2.609 -7.812 26.881 1.00 44.88 189 ILE A CA 1
ATOM 1572 C C . ILE A 1 189 ? 1.234 -7.954 26.219 1.00 44.88 189 ILE A C 1
ATOM 1574 O O . ILE A 1 189 ? 0.565 -6.982 25.870 1.00 44.88 189 ILE A O 1
ATOM 1578 N N . LYS A 1 190 ? 0.779 -9.204 26.052 1.00 44.72 190 LYS A N 1
ATOM 1579 C CA . LYS A 1 190 ? -0.619 -9.494 25.701 1.00 44.72 190 LYS A CA 1
ATOM 1580 C C . LYS A 1 190 ? -1.525 -9.030 26.841 1.00 44.72 190 LYS A C 1
ATOM 1582 O O . LYS A 1 190 ? -1.547 -9.633 27.915 1.00 44.72 190 LYS A O 1
ATOM 1587 N N . LEU A 1 191 ? -2.319 -7.993 26.595 1.00 48.47 191 LEU A N 1
ATOM 1588 C CA . LEU A 1 191 ? -3.409 -7.609 27.487 1.00 48.47 191 LEU A CA 1
ATOM 1589 C C . LEU A 1 191 ? -4.529 -8.647 27.377 1.00 48.47 191 LEU A C 1
ATOM 1591 O O . LEU A 1 191 ? -5.325 -8.648 26.441 1.00 48.47 191 LEU A O 1
ATOM 1595 N N . THR A 1 192 ? -4.549 -9.579 28.325 1.00 52.16 192 THR A N 1
ATOM 1596 C CA . THR A 1 192 ? -5.664 -10.505 28.532 1.00 52.16 192 THR A CA 1
ATOM 1597 C C . THR A 1 192 ? -6.681 -9.878 29.483 1.00 52.16 192 THR A C 1
ATOM 1599 O O . THR A 1 192 ? -6.353 -8.974 30.252 1.00 52.16 192 THR A O 1
ATOM 1602 N N . THR A 1 193 ? -7.915 -10.386 29.490 1.00 46.66 193 THR A N 1
ATOM 1603 C CA . THR A 1 193 ? -8.959 -9.948 30.433 1.00 46.66 193 THR A CA 1
ATOM 1604 C C . THR A 1 193 ? -8.501 -10.035 31.895 1.00 46.66 193 THR A C 1
ATOM 1606 O O . THR A 1 193 ? -8.876 -9.189 32.701 1.00 46.66 193 THR A O 1
ATOM 1609 N N . ASN A 1 194 ? -7.649 -11.010 32.235 1.00 53.59 194 ASN A N 1
ATOM 1610 C CA . ASN A 1 194 ? -7.075 -11.140 33.576 1.00 53.59 194 ASN A CA 1
ATOM 1611 C C . ASN A 1 194 ? -6.011 -10.071 33.862 1.00 53.59 194 ASN A C 1
ATOM 1613 O O . ASN A 1 194 ? -6.041 -9.469 34.931 1.00 53.59 194 ASN A O 1
ATOM 1617 N N . ASN A 1 195 ? -5.130 -9.773 32.901 1.00 57.12 195 ASN A N 1
ATOM 1618 C CA . ASN A 1 195 ? -4.107 -8.731 33.062 1.00 57.12 195 ASN A CA 1
ATOM 1619 C C . ASN A 1 195 ? -4.740 -7.345 33.244 1.00 57.12 195 ASN A C 1
ATOM 1621 O O . ASN A 1 195 ? -4.260 -6.549 34.039 1.00 57.12 195 ASN A O 1
ATOM 1625 N N . VAL A 1 196 ? -5.855 -7.075 32.563 1.00 52.84 196 VAL A N 1
ATOM 1626 C CA . VAL A 1 196 ? -6.575 -5.801 32.688 1.00 52.84 196 VAL A CA 1
ATOM 1627 C C . VAL A 1 196 ? -7.304 -5.679 34.026 1.00 52.84 196 VAL A C 1
ATOM 1629 O O . VAL A 1 196 ? -7.214 -4.632 34.654 1.00 52.84 196 VAL A O 1
ATOM 1632 N N . LYS A 1 197 ? -7.956 -6.741 34.517 1.00 58.00 197 LYS A N 1
ATOM 1633 C CA . LYS A 1 197 ? -8.558 -6.734 35.865 1.00 58.00 197 LYS A CA 1
ATOM 1634 C C . LYS A 1 197 ? -7.513 -6.526 36.964 1.00 58.00 197 LY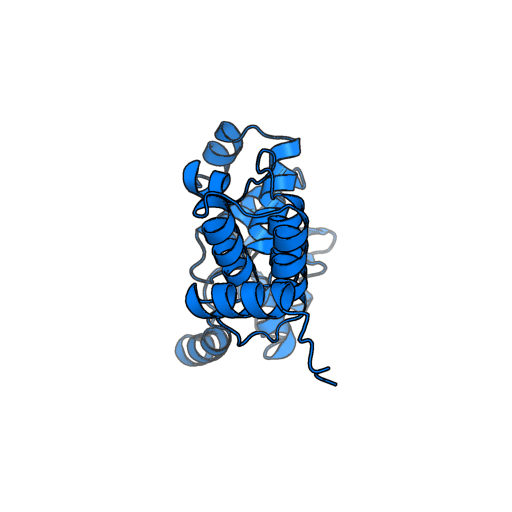S A C 1
ATOM 1636 O O . LYS A 1 197 ? -7.794 -5.841 37.943 1.00 58.00 197 LYS A O 1
ATOM 1641 N N . ASN A 1 198 ? -6.317 -7.089 36.790 1.00 60.94 198 ASN A N 1
ATOM 1642 C CA . ASN A 1 198 ? -5.196 -6.861 37.699 1.00 60.94 198 ASN A CA 1
ATOM 1643 C C . ASN A 1 198 ? -4.711 -5.406 37.634 1.00 60.94 198 ASN A C 1
ATOM 1645 O O . ASN A 1 198 ? -4.597 -4.781 38.678 1.00 60.94 198 ASN A O 1
ATOM 1649 N N . LEU A 1 199 ? -4.553 -4.831 36.437 1.00 58.22 199 LEU A N 1
ATOM 1650 C CA . LEU A 1 199 ? -4.194 -3.415 36.256 1.00 58.22 199 LEU A CA 1
ATOM 1651 C C . LEU A 1 199 ? -5.259 -2.452 36.814 1.00 58.22 199 LEU A C 1
ATOM 1653 O O . LEU A 1 199 ? -4.931 -1.424 37.403 1.00 58.22 199 LEU A O 1
ATOM 1657 N N . GLU A 1 200 ? -6.547 -2.770 36.656 1.00 55.78 200 GLU A N 1
ATOM 1658 C CA . GLU A 1 200 ? -7.646 -2.010 37.265 1.00 55.78 200 GLU A CA 1
ATOM 1659 C C . GLU A 1 200 ? -7.599 -2.073 38.791 1.00 55.78 200 GLU A C 1
ATOM 1661 O O . GLU A 1 200 ? -7.862 -1.070 39.456 1.00 55.78 200 GLU A O 1
ATOM 1666 N N . LYS A 1 201 ? -7.264 -3.242 39.345 1.00 62.44 201 LYS A N 1
ATOM 1667 C CA . LYS A 1 201 ? -7.096 -3.442 40.782 1.00 62.44 201 LYS A CA 1
ATOM 1668 C C . LYS A 1 201 ? -5.876 -2.682 41.311 1.00 62.44 201 LYS A C 1
ATOM 1670 O O . LYS A 1 201 ? -6.026 -1.911 42.245 1.00 62.44 201 LYS A O 1
ATOM 1675 N N . GLU A 1 202 ? -4.719 -2.797 40.664 1.00 60.91 202 GLU A N 1
ATOM 1676 C CA . GLU A 1 202 ? -3.490 -2.056 40.998 1.00 60.91 202 GLU A CA 1
ATOM 1677 C C . GLU A 1 202 ? -3.712 -0.536 40.980 1.00 60.91 202 GLU A C 1
ATOM 1679 O O . GLU A 1 202 ? -3.271 0.175 41.885 1.00 60.91 202 GLU A O 1
ATOM 1684 N N . HIS A 1 203 ? -4.466 -0.030 39.996 1.00 57.69 203 HIS A N 1
ATOM 1685 C CA . HIS A 1 203 ? -4.811 1.388 39.929 1.00 57.69 203 HIS A CA 1
ATOM 1686 C C . HIS A 1 203 ? -5.796 1.821 41.028 1.00 57.69 203 HIS A C 1
ATOM 1688 O O . HIS A 1 203 ? -5.648 2.916 41.573 1.00 57.69 203 HIS A O 1
ATOM 1694 N N . ARG A 1 204 ? -6.787 0.984 41.372 1.00 57.59 204 ARG A N 1
ATOM 1695 C CA . ARG A 1 204 ? -7.713 1.245 42.492 1.00 57.59 204 ARG A CA 1
ATOM 1696 C C . ARG A 1 204 ? -7.008 1.198 43.848 1.00 57.59 204 ARG A C 1
ATOM 1698 O O . ARG A 1 204 ? -7.346 1.996 44.716 1.00 57.59 204 ARG A O 1
ATOM 1705 N N . ASP A 1 205 ? -6.027 0.314 43.991 1.00 57.41 205 ASP A N 1
ATOM 1706 C CA . ASP A 1 205 ? -5.301 0.067 45.238 1.00 57.41 205 ASP A CA 1
ATOM 1707 C C . ASP A 1 205 ? -4.083 1.006 45.408 1.00 57.41 205 ASP A C 1
ATOM 1709 O O . ASP A 1 205 ? -3.403 0.957 46.429 1.00 57.41 205 ASP A O 1
ATOM 1713 N N . GLY A 1 206 ? -3.796 1.879 44.429 1.00 46.81 206 GLY A N 1
ATOM 1714 C CA . GLY A 1 206 ? -2.733 2.893 44.506 1.00 46.81 206 GLY A CA 1
ATOM 1715 C C . GLY A 1 206 ? -1.302 2.337 44.511 1.00 46.81 206 GLY A C 1
ATOM 1716 O O . GLY A 1 206 ? -0.363 3.064 44.829 1.00 46.81 206 GLY A O 1
ATOM 1717 N N . SER A 1 207 ? -1.112 1.066 44.158 1.00 47.16 207 SER A N 1
ATOM 1718 C CA . SER A 1 207 ? 0.171 0.365 44.263 1.00 47.16 207 SER A CA 1
ATOM 1719 C C . SER A 1 207 ? 0.963 0.426 42.956 1.00 47.16 207 SER A C 1
ATOM 1721 O O . SER A 1 207 ? 1.175 -0.576 42.283 1.00 47.16 207 SER A O 1
ATOM 1723 N N . PHE A 1 208 ? 1.455 1.612 42.592 1.00 47.97 208 PHE A N 1
ATOM 1724 C CA . PHE A 1 208 ? 2.562 1.687 41.637 1.00 47.97 208 PHE A CA 1
ATOM 1725 C C . PHE A 1 208 ? 3.875 1.454 42.381 1.00 47.97 208 PHE A C 1
ATOM 1727 O O . PHE A 1 208 ? 4.477 2.383 42.916 1.00 47.97 208 PHE A O 1
ATOM 1734 N N . ALA A 1 209 ? 4.339 0.204 42.387 1.00 38.81 209 ALA A N 1
ATOM 1735 C CA . ALA A 1 209 ? 5.773 -0.026 42.433 1.00 38.81 209 ALA A CA 1
ATOM 1736 C C . ALA A 1 209 ? 6.344 0.537 41.123 1.00 38.81 209 ALA A C 1
ATOM 1738 O O . ALA A 1 209 ? 6.020 0.077 40.029 1.00 38.81 209 ALA A O 1
ATOM 1739 N N . SER A 1 210 ? 7.125 1.602 41.249 1.00 30.67 210 SER A N 1
ATOM 1740 C CA . SER A 1 210 ? 7.914 2.204 40.183 1.00 30.67 210 SER A CA 1
ATOM 1741 C C . SER A 1 210 ? 8.747 1.135 39.470 1.00 30.67 210 SER A C 1
ATOM 1743 O O . SER A 1 210 ? 9.707 0.625 40.046 1.00 30.67 210 SER A O 1
ATOM 1745 N N . PHE A 1 211 ? 8.399 0.811 38.226 1.00 33.47 211 PHE A N 1
ATOM 1746 C CA . PHE A 1 211 ? 9.331 0.162 37.308 1.00 33.47 211 PHE A CA 1
ATOM 1747 C C . PHE A 1 211 ? 10.180 1.267 36.678 1.00 33.47 211 PHE A C 1
ATOM 1749 O O . PHE A 1 211 ? 9.683 2.049 35.864 1.00 33.47 211 PHE A O 1
ATOM 1756 N N . GLY A 1 212 ? 11.411 1.389 37.182 1.00 29.92 212 GLY A N 1
ATOM 1757 C CA . GLY A 1 212 ? 12.497 2.136 36.547 1.00 29.92 212 GLY A CA 1
ATOM 1758 C C . GLY A 1 212 ? 13.185 1.329 35.457 1.00 29.92 212 GLY A C 1
ATOM 1759 O O . GLY A 1 212 ? 12.884 0.119 35.337 1.00 29.92 212 GLY A O 1
#

Organism: NCBI:txid1236970

Radius of gyration: 21.54 Å; chains: 1; bounding box: 43×33×66 Å

Foldseek 3Di:
DKDWDFLVLAPEELDQWDQPPCLVVQVVCCVVPVAGFDAWEWEDDPPSGIYTLEDNVRSVCCVPPPRPDIHMHHYDHDPDSLVSLLVHLLCCVVPPGPIQLLSNLVSLVVNVVPDDLVVSCVSNVPDSVVSVVSDCPPPPCVVLQNPCSVVVLNVQSVVLVVVVVVDPDDDPVLSVVSSVCSVVDDNPDRDDPVNSVVVVVCVVVVDDPDDD

pLDDT: mean 78.15, std 17.27, range [29.92, 98.25]